Protein AF-A0A2P4SMY4-F1 (afdb_monomer_lite)

Sequence (238 aa):
MDGRELPIRRHRRALVRAVSERPFLIVTGETGSGKSTQLPKYLYEAGLAQHGAIGVTQPRRVATISVAQRVAEEMGCALGSVVGYQVRFDDCSSEDILFGLLKKLFLQNKPPGRKTEMKVVVMSATLEVDKLSEFFGHCSVLHIPGRSYPVKEIFCNLLSPRDTGSSAYVTEAVKVTLDIHLNEPEGDILVFLTGQIEIEKACDLLFKKAESIDYRYEVHDRSIEGLLILPLYGSMST

Organism: Bambusicola thoracicus (NCBI:txid9083)

Radius of gyration: 22.74 Å; chains: 1; bounding box: 53×40×69 Å

Structure (mmCIF, N/CA/C/O backbone):
data_AF-A0A2P4SMY4-F1
#
_entry.id   AF-A0A2P4SMY4-F1
#
loop_
_atom_site.group_PDB
_atom_site.id
_atom_site.type_symbol
_atom_site.label_atom_id
_atom_site.label_alt_id
_atom_site.label_comp_id
_atom_site.label_asym_id
_atom_site.label_entity_id
_atom_site.label_seq_id
_atom_site.pdbx_PDB_ins_code
_atom_site.Cartn_x
_atom_site.Cartn_y
_atom_site.Cartn_z
_atom_site.occupancy
_atom_site.B_iso_or_equiv
_atom_site.auth_seq_id
_atom_site.auth_comp_id
_atom_site.auth_asym_id
_atom_site.auth_atom_id
_atom_site.pdbx_PDB_model_num
ATOM 1 N N . MET A 1 1 ? -12.940 -7.381 -12.097 1.00 37.19 1 MET A N 1
ATOM 2 C CA . MET A 1 1 ? -11.642 -7.510 -11.402 1.00 37.19 1 MET A CA 1
ATOM 3 C C . MET A 1 1 ? -11.795 -8.583 -10.342 1.00 37.19 1 MET A C 1
ATOM 5 O O . MET A 1 1 ? -12.762 -8.526 -9.591 1.00 37.19 1 MET A O 1
ATOM 9 N N . ASP A 1 2 ? -10.944 -9.605 -10.393 1.00 37.47 2 ASP A N 1
ATOM 10 C CA . ASP A 1 2 ? -11.113 -10.900 -9.726 1.00 37.47 2 ASP A CA 1
ATOM 11 C C . ASP A 1 2 ? -11.473 -10.749 -8.233 1.00 37.47 2 ASP A C 1
ATOM 13 O O . ASP A 1 2 ? -10.708 -10.207 -7.434 1.00 37.47 2 ASP A O 1
ATOM 17 N N . GLY A 1 3 ? -12.683 -11.190 -7.872 1.00 43.44 3 GLY A N 1
ATOM 18 C CA . GLY A 1 3 ? -13.320 -11.053 -6.558 1.00 43.44 3 GLY A CA 1
ATOM 19 C C . GLY A 1 3 ? -12.710 -11.958 -5.488 1.00 43.44 3 GLY A C 1
ATOM 20 O O . GLY A 1 3 ? -13.427 -12.587 -4.708 1.00 43.44 3 GLY A O 1
ATOM 21 N N . ARG A 1 4 ? -11.380 -12.062 -5.447 1.00 60.22 4 ARG A N 1
ATOM 22 C CA . ARG A 1 4 ? -10.673 -12.850 -4.446 1.00 60.22 4 ARG A CA 1
ATOM 23 C C . ARG A 1 4 ? -10.770 -12.156 -3.095 1.00 60.22 4 ARG A C 1
ATOM 25 O O . ARG A 1 4 ? -10.041 -11.219 -2.794 1.00 60.22 4 ARG A O 1
ATOM 32 N N . GLU A 1 5 ? -11.662 -12.679 -2.264 1.00 81.19 5 GLU A N 1
ATOM 33 C CA . GLU A 1 5 ? -11.854 -12.296 -0.867 1.00 81.19 5 GLU A CA 1
ATOM 34 C C . GLU A 1 5 ? -10.505 -12.114 -0.142 1.00 81.19 5 GLU A C 1
ATOM 36 O O . GLU A 1 5 ? -9.686 -13.038 -0.113 1.00 81.19 5 GLU A O 1
ATOM 41 N N . LEU A 1 6 ? -10.261 -10.924 0.422 1.00 87.88 6 LEU A N 1
ATOM 42 C CA . LEU A 1 6 ? -9.030 -10.619 1.160 1.00 87.88 6 LEU A CA 1
ATOM 43 C C . LEU A 1 6 ? -8.882 -11.550 2.378 1.00 87.88 6 LEU A C 1
ATOM 45 O O . LEU A 1 6 ? -9.879 -11.787 3.071 1.00 87.88 6 LEU A O 1
ATOM 49 N N . PRO A 1 7 ? -7.665 -12.034 2.706 1.00 90.75 7 PRO A N 1
ATOM 50 C CA . PRO A 1 7 ? -7.458 -12.981 3.806 1.00 90.75 7 PRO A CA 1
ATOM 51 C C . PRO A 1 7 ? -8.058 -12.535 5.146 1.00 90.75 7 PRO A C 1
ATOM 53 O O . PRO A 1 7 ? -8.673 -13.335 5.851 1.00 90.75 7 PRO A O 1
ATOM 56 N N . ILE A 1 8 ? -7.970 -11.239 5.465 1.00 92.88 8 ILE A N 1
ATOM 57 C CA . ILE A 1 8 ? -8.517 -10.663 6.700 1.00 92.88 8 ILE A CA 1
ATOM 58 C C . ILE A 1 8 ? -10.027 -10.869 6.873 1.00 92.88 8 ILE A C 1
ATOM 60 O O . ILE A 1 8 ? -10.510 -10.897 8.008 1.00 92.88 8 ILE A O 1
ATOM 64 N N . ARG A 1 9 ? -10.793 -11.050 5.786 1.00 91.50 9 ARG A N 1
ATOM 65 C CA . ARG A 1 9 ? -12.259 -11.118 5.859 1.00 91.50 9 ARG A CA 1
ATOM 66 C C . ARG A 1 9 ? -12.742 -12.293 6.705 1.00 91.50 9 ARG A C 1
ATOM 68 O O . ARG A 1 9 ? -13.665 -12.133 7.505 1.00 91.50 9 ARG A O 1
ATOM 75 N N . ARG A 1 10 ? -12.049 -13.433 6.626 1.00 92.50 10 ARG A N 1
ATOM 76 C CA . ARG A 1 10 ? -12.335 -14.636 7.431 1.00 92.50 10 ARG A CA 1
ATOM 77 C C . ARG A 1 10 ? -12.165 -14.400 8.935 1.00 92.50 10 ARG A C 1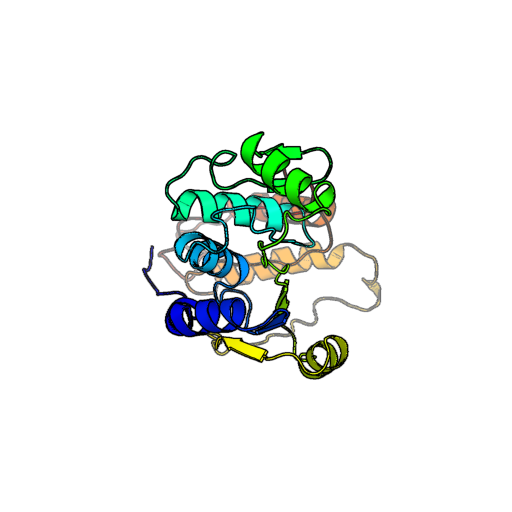
ATOM 79 O O . ARG A 1 10 ? -12.795 -15.074 9.742 1.00 92.50 10 ARG A O 1
ATOM 86 N N . HIS A 1 11 ? -11.370 -13.401 9.313 1.00 94.19 11 HIS A N 1
ATOM 87 C CA . HIS A 1 11 ? -11.055 -13.070 10.701 1.00 94.19 11 HIS A CA 1
ATOM 88 C C . HIS A 1 11 ? -11.886 -11.905 11.250 1.00 94.19 11 HIS A C 1
ATOM 90 O O . HIS A 1 11 ? -11.699 -11.524 12.405 1.00 94.19 11 HIS A O 1
ATOM 96 N N . ARG A 1 12 ? -12.840 -11.359 10.479 1.00 95.19 12 ARG A N 1
ATOM 97 C CA . ARG A 1 12 ? -13.642 -10.183 10.859 1.00 95.19 12 ARG A CA 1
ATOM 98 C C . ARG A 1 12 ? -14.237 -10.281 12.268 1.00 95.19 12 ARG A C 1
ATOM 100 O O . ARG A 1 12 ? -14.052 -9.374 13.073 1.00 95.19 12 ARG A O 1
ATOM 107 N N . ARG A 1 13 ? -14.935 -11.380 12.580 1.00 95.88 13 ARG A N 1
ATOM 108 C CA . ARG A 1 13 ? -15.581 -11.570 13.895 1.00 95.88 13 ARG A CA 1
ATOM 109 C C . ARG A 1 13 ? -14.559 -11.620 15.033 1.00 95.88 13 ARG A C 1
ATOM 111 O O . ARG A 1 13 ? -14.767 -10.987 16.064 1.00 95.88 13 ARG A O 1
ATOM 118 N N . ALA A 1 14 ? -13.455 -12.338 14.830 1.00 95.69 14 ALA A N 1
ATOM 119 C CA . ALA A 1 14 ? -12.389 -12.462 15.819 1.00 95.69 14 ALA A CA 1
ATOM 120 C C . ALA A 1 14 ? -11.695 -11.116 16.078 1.00 95.69 14 ALA A C 1
ATOM 122 O O . ALA A 1 14 ? -11.477 -10.761 17.232 1.00 95.69 14 ALA A O 1
ATOM 123 N N . LEU A 1 15 ? -11.428 -10.337 15.025 1.00 95.88 15 LEU A N 1
ATOM 124 C CA . LEU A 1 15 ? -10.833 -9.001 15.115 1.00 95.88 15 LEU A CA 1
ATOM 125 C C . LEU A 1 15 ? -11.725 -8.032 15.894 1.00 95.88 15 LEU A C 1
ATOM 127 O O . LEU A 1 15 ? -11.271 -7.431 16.864 1.00 95.88 15 LEU A O 1
ATOM 131 N N . VAL A 1 16 ? -13.003 -7.920 15.518 1.00 95.62 16 VAL A N 1
ATOM 132 C CA . VAL A 1 16 ? -13.957 -7.034 16.205 1.00 95.62 16 VAL A CA 1
ATOM 133 C C . VAL A 1 16 ? -14.078 -7.408 17.681 1.00 95.62 16 VAL A C 1
ATOM 135 O O . VAL A 1 16 ? -14.036 -6.528 18.542 1.00 95.62 16 VAL A O 1
ATOM 138 N N . ARG A 1 17 ? -14.171 -8.706 17.993 1.00 95.38 17 ARG A N 1
ATOM 139 C CA . ARG A 1 17 ? -14.225 -9.196 19.375 1.00 95.38 17 ARG A CA 1
ATOM 140 C C . ARG A 1 17 ? -12.951 -8.860 20.149 1.00 95.38 17 ARG A C 1
ATOM 142 O O . ARG A 1 17 ? -13.037 -8.301 21.237 1.00 95.38 17 ARG A O 1
ATOM 149 N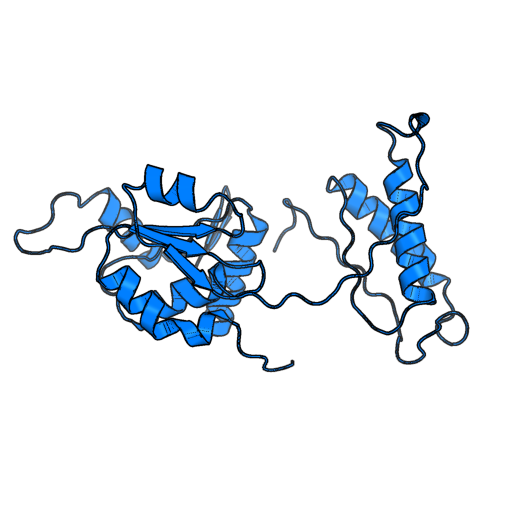 N . ALA A 1 18 ? -11.781 -9.147 19.581 1.00 94.69 18 ALA A N 1
ATOM 150 C CA . ALA A 1 18 ? -10.499 -8.910 20.234 1.00 94.69 18 ALA A CA 1
ATOM 151 C C . ALA A 1 18 ? -10.292 -7.425 20.563 1.00 94.69 18 ALA A C 1
ATOM 153 O O . ALA A 1 18 ? -9.936 -7.104 21.695 1.00 94.69 18 ALA A O 1
ATOM 154 N N . VAL A 1 19 ? -10.604 -6.527 19.620 1.00 93.50 19 VAL A N 1
ATOM 155 C CA . VAL A 1 19 ? -10.567 -5.075 19.853 1.00 93.50 19 VAL A CA 1
ATOM 156 C C . VAL A 1 19 ? -11.618 -4.658 20.881 1.00 93.50 19 VAL A C 1
ATOM 158 O O . VAL A 1 19 ? -11.365 -3.773 21.690 1.00 93.50 19 VAL A O 1
ATOM 161 N N . SER A 1 20 ? -12.795 -5.288 20.901 1.00 90.38 20 SER A N 1
ATOM 162 C CA . SER A 1 20 ? -13.869 -4.975 21.856 1.00 90.38 20 SER A CA 1
ATOM 163 C C . SER A 1 20 ? -13.534 -5.362 23.301 1.00 90.38 20 SER A C 1
ATOM 165 O O . SER A 1 20 ? -13.908 -4.638 24.221 1.00 90.38 20 SER A O 1
ATOM 167 N N . GLU A 1 21 ? -12.779 -6.436 23.508 1.00 90.88 21 GLU A N 1
ATOM 168 C CA . GLU A 1 21 ? -12.449 -6.961 24.839 1.00 90.88 21 GLU A CA 1
ATOM 169 C C . GLU A 1 21 ? -11.137 -6.415 25.418 1.00 90.88 21 GLU A C 1
ATOM 171 O O . GLU A 1 21 ? -10.953 -6.453 26.631 1.00 90.88 21 GLU A O 1
ATOM 176 N N . ARG A 1 22 ? -10.210 -5.933 24.578 1.00 87.62 22 ARG A N 1
ATOM 177 C CA . ARG A 1 22 ? -8.838 -5.598 24.997 1.00 87.62 22 ARG A CA 1
ATOM 178 C C . ARG A 1 22 ? -8.474 -4.145 24.669 1.00 87.62 22 ARG A C 1
ATOM 180 O O . ARG A 1 22 ? -8.877 -3.649 23.616 1.00 87.62 22 ARG A O 1
ATOM 187 N N . PRO A 1 23 ? -7.696 -3.463 25.529 1.00 86.81 23 PRO A N 1
ATOM 188 C CA . PRO A 1 23 ? -7.211 -2.109 25.253 1.00 86.81 23 PRO A CA 1
ATOM 189 C C . PRO A 1 23 ? -6.112 -2.085 24.179 1.00 86.81 23 PRO A C 1
ATOM 191 O O . PRO A 1 23 ? -6.060 -1.145 23.389 1.00 86.81 23 PRO A O 1
ATOM 194 N N . PHE A 1 24 ? -5.285 -3.133 24.111 1.00 91.06 24 PHE A N 1
ATOM 195 C CA . PHE A 1 24 ? -4.203 -3.290 23.137 1.00 91.06 24 PHE A CA 1
ATOM 196 C C . PHE A 1 24 ? -4.347 -4.613 22.381 1.00 91.06 24 PHE A C 1
ATOM 198 O O . PHE A 1 24 ? -4.611 -5.659 22.981 1.00 91.06 24 PHE A O 1
ATOM 205 N N . LEU A 1 25 ? -4.166 -4.563 21.062 1.00 94.06 25 LEU A N 1
ATOM 206 C CA . LEU A 1 25 ? -4.150 -5.727 20.179 1.00 94.06 25 LEU A CA 1
ATOM 207 C C . LEU A 1 25 ? -3.057 -5.550 19.127 1.00 94.06 25 LEU A C 1
ATOM 209 O O . LEU A 1 25 ? -2.987 -4.508 18.477 1.00 94.06 25 LEU A O 1
ATOM 213 N N . ILE A 1 26 ? -2.259 -6.586 18.894 1.00 94.19 26 ILE A N 1
ATOM 214 C CA . ILE A 1 26 ? -1.376 -6.652 17.731 1.00 94.19 26 ILE A CA 1
ATOM 215 C C . ILE A 1 26 ? -2.047 -7.519 16.669 1.00 94.19 26 ILE A C 1
ATOM 217 O O . ILE A 1 26 ? -2.485 -8.634 16.941 1.00 94.19 26 ILE A O 1
ATOM 221 N N . VAL A 1 27 ? -2.126 -7.012 15.443 1.00 94.12 27 VAL A N 1
ATOM 222 C CA . VAL A 1 27 ? -2.625 -7.739 14.276 1.00 94.12 27 VAL A CA 1
ATOM 223 C C . VAL A 1 27 ? -1.478 -7.918 13.296 1.00 94.12 27 VAL A C 1
ATOM 225 O O . VAL A 1 27 ? -0.929 -6.942 12.782 1.00 94.12 27 VAL A O 1
ATOM 228 N N . THR A 1 28 ? -1.123 -9.166 13.017 1.00 92.75 28 THR A N 1
ATOM 229 C CA . THR A 1 28 ? 0.005 -9.506 12.147 1.00 92.75 28 THR A CA 1
ATOM 230 C C . THR A 1 28 ? -0.481 -10.091 10.831 1.00 92.75 28 THR A C 1
ATOM 232 O O . THR A 1 28 ? -1.590 -10.612 10.737 1.00 92.75 28 THR A O 1
ATOM 235 N N . GLY A 1 29 ? 0.330 -9.976 9.787 1.00 88.56 29 GLY A N 1
ATOM 236 C CA . GLY A 1 29 ? 0.088 -10.626 8.501 1.00 88.56 29 GLY A CA 1
ATOM 237 C C . GLY A 1 29 ? 0.818 -9.920 7.368 1.00 88.56 29 GLY A C 1
ATOM 238 O O . GLY A 1 29 ? 1.198 -8.758 7.502 1.00 88.56 29 GLY A O 1
ATOM 239 N N . GLU A 1 30 ? 0.954 -10.581 6.228 1.00 86.88 30 GLU A N 1
ATOM 240 C CA . GLU A 1 30 ? 1.682 -10.052 5.066 1.00 86.88 30 GLU A CA 1
ATOM 241 C C . GLU A 1 30 ? 1.030 -8.796 4.458 1.00 86.88 30 GLU A C 1
ATOM 243 O O . GLU A 1 30 ? -0.151 -8.493 4.683 1.00 86.88 30 GLU A O 1
ATOM 248 N N . THR A 1 31 ? 1.801 -8.029 3.683 1.00 86.88 31 THR A N 1
ATOM 249 C CA . THR A 1 31 ? 1.261 -6.954 2.834 1.00 86.88 31 THR A CA 1
ATOM 250 C C . THR A 1 31 ? 0.212 -7.531 1.878 1.00 86.88 31 THR A C 1
ATOM 252 O O . THR A 1 31 ? 0.306 -8.675 1.454 1.00 86.88 31 THR A O 1
ATOM 255 N N . GLY A 1 32 ? -0.849 -6.773 1.593 1.00 85.50 32 GLY A N 1
ATOM 256 C CA . GLY A 1 32 ? -1.958 -7.263 0.764 1.00 85.50 32 GLY A CA 1
ATOM 257 C C . GLY A 1 32 ? -2.997 -8.117 1.504 1.00 85.50 32 GLY A C 1
ATOM 258 O O . GLY A 1 32 ? -4.056 -8.392 0.950 1.00 85.50 32 GLY A O 1
ATOM 259 N N . SER A 1 33 ? -2.797 -8.458 2.786 1.00 89.31 33 SER A N 1
ATOM 260 C CA . SER A 1 33 ? -3.810 -9.205 3.555 1.00 89.31 33 SER A CA 1
ATOM 261 C C . SER A 1 33 ? -5.087 -8.408 3.873 1.00 89.31 33 SER A C 1
ATOM 263 O O . SER A 1 33 ? -6.089 -8.995 4.282 1.00 89.31 33 SER A O 1
ATOM 265 N N . GLY A 1 34 ? -5.063 -7.084 3.674 1.00 90.69 34 GLY A N 1
ATOM 266 C CA . GLY A 1 34 ? -6.204 -6.183 3.867 1.00 90.69 34 GLY A CA 1
ATOM 267 C C . GLY A 1 34 ? -6.260 -5.472 5.224 1.00 90.69 34 GLY A C 1
ATOM 268 O O . GLY A 1 34 ? -7.280 -4.870 5.537 1.00 90.69 34 GLY A O 1
ATOM 269 N N . LYS A 1 35 ? -5.194 -5.514 6.039 1.00 92.56 35 LYS A N 1
ATOM 270 C CA . LYS A 1 35 ? -5.148 -4.891 7.383 1.00 92.56 35 LYS A CA 1
ATOM 271 C C . LYS A 1 35 ? -5.579 -3.420 7.383 1.00 92.56 35 LYS A C 1
ATOM 273 O O . LYS A 1 35 ? -6.560 -3.081 8.033 1.00 92.56 35 LYS A O 1
ATOM 278 N N . SER A 1 36 ? -4.894 -2.568 6.623 1.00 92.62 36 SER A N 1
ATOM 279 C CA . SER A 1 36 ? -5.123 -1.116 6.652 1.00 92.62 36 SER A CA 1
ATOM 280 C C . SER A 1 36 ? -6.416 -0.661 5.969 1.00 92.62 36 SER A C 1
ATOM 282 O O . SER A 1 36 ? -6.887 0.426 6.278 1.00 92.62 36 SER A O 1
ATOM 284 N N . THR A 1 37 ? -6.999 -1.469 5.076 1.00 93.12 37 THR A N 1
ATOM 285 C CA . THR A 1 37 ? -8.237 -1.120 4.354 1.00 93.12 37 THR A CA 1
ATOM 286 C C . THR A 1 37 ? -9.483 -1.736 4.993 1.00 93.12 37 THR A C 1
ATOM 288 O O . THR A 1 37 ? -10.508 -1.078 5.121 1.00 93.12 37 THR A O 1
ATOM 291 N N . GLN A 1 38 ? -9.415 -2.989 5.453 1.00 95.25 38 GLN A N 1
ATOM 292 C CA . GLN A 1 38 ? -10.591 -3.701 5.959 1.00 95.25 38 GLN A CA 1
ATOM 293 C C . GLN A 1 38 ? -10.804 -3.551 7.462 1.00 95.25 38 GLN A C 1
ATOM 295 O O . GLN A 1 38 ? -11.947 -3.448 7.901 1.00 95.25 38 GLN A O 1
ATOM 300 N N . LEU A 1 39 ? -9.736 -3.562 8.270 1.00 95.19 39 LEU A N 1
ATOM 301 C CA . LEU A 1 39 ? -9.889 -3.527 9.725 1.00 95.19 39 LEU A CA 1
ATOM 302 C C . LEU A 1 39 ? -10.617 -2.259 10.206 1.00 95.19 39 LEU A C 1
ATOM 304 O O . LEU A 1 39 ? -11.578 -2.413 10.958 1.00 95.19 39 LEU A O 1
ATOM 308 N N . PRO A 1 40 ? -10.260 -1.035 9.762 1.00 94.62 40 PRO A N 1
ATOM 309 C CA . PRO A 1 40 ? -10.971 0.176 10.177 1.00 94.62 40 PRO A CA 1
ATOM 310 C C . PRO A 1 40 ? -12.462 0.117 9.832 1.00 94.62 40 PRO A C 1
ATOM 312 O O . PRO A 1 40 ? -13.299 0.419 10.681 1.00 94.62 40 PRO A O 1
ATOM 315 N N . LYS A 1 41 ? -12.794 -0.3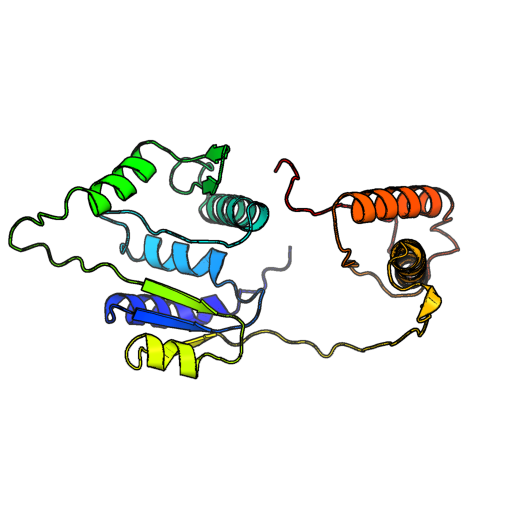80 8.633 1.00 94.31 41 LYS A N 1
ATOM 316 C CA . LYS A 1 41 ? -14.173 -0.592 8.181 1.00 94.31 41 LYS A CA 1
ATOM 317 C C . LYS A 1 41 ? -14.928 -1.562 9.092 1.00 94.31 41 LYS A C 1
ATOM 319 O O . LYS A 1 41 ? -16.028 -1.257 9.537 1.00 94.31 41 LYS A O 1
ATOM 324 N N . TYR A 1 42 ? -14.326 -2.697 9.452 1.00 95.62 42 TYR A N 1
ATOM 325 C CA . TYR A 1 42 ? -14.963 -3.664 10.355 1.00 95.62 42 TYR A CA 1
ATOM 326 C C . TYR A 1 42 ? -15.239 -3.085 11.741 1.00 95.62 42 TYR A C 1
ATOM 328 O O . TYR A 1 42 ? -16.276 -3.393 12.326 1.00 95.62 42 TYR A O 1
ATOM 336 N N . LEU A 1 43 ? -14.329 -2.260 12.267 1.00 94.56 43 LEU A N 1
ATOM 337 C CA . LEU A 1 43 ? -14.512 -1.593 13.555 1.00 94.56 43 LEU A CA 1
ATOM 338 C C . LEU A 1 43 ? -15.586 -0.498 13.476 1.00 94.56 43 LEU A C 1
ATOM 340 O O . LEU A 1 43 ? -16.391 -0.373 14.400 1.00 94.56 43 LEU A O 1
ATOM 344 N N . TYR A 1 44 ? -15.631 0.255 12.373 1.00 92.62 44 TYR A N 1
ATOM 345 C CA . TYR A 1 44 ? -16.657 1.263 12.115 1.00 92.62 44 TYR A CA 1
ATOM 346 C C . TYR A 1 44 ? -18.052 0.630 12.034 1.00 92.62 44 TYR A C 1
ATOM 348 O O . TYR A 1 44 ? -18.941 1.002 12.797 1.00 92.62 44 TYR A O 1
ATOM 356 N N . GLU A 1 45 ? -18.217 -0.398 11.196 1.00 93.19 45 GLU A N 1
ATOM 357 C CA . GLU A 1 45 ? -19.477 -1.134 11.017 1.00 93.19 45 GLU A CA 1
ATOM 358 C C . GLU A 1 45 ? -19.944 -1.836 12.302 1.00 93.19 45 GLU A C 1
ATOM 360 O O . GLU A 1 45 ? -21.139 -2.013 12.518 1.00 93.19 45 GLU A O 1
ATOM 365 N N . ALA A 1 46 ? -19.015 -2.226 13.179 1.00 93.25 46 ALA A N 1
ATOM 366 C CA . ALA A 1 46 ? -19.330 -2.794 14.490 1.00 93.25 46 ALA A CA 1
ATOM 367 C C . ALA A 1 46 ? -19.718 -1.738 15.546 1.00 93.25 46 ALA A C 1
ATOM 369 O O . ALA A 1 46 ? -19.963 -2.084 16.700 1.00 93.25 46 ALA A O 1
ATOM 370 N N . GLY A 1 47 ? -19.757 -0.452 15.182 1.00 90.69 47 GLY A N 1
ATOM 371 C CA . GLY A 1 47 ? -20.174 0.636 16.062 1.00 90.69 47 GLY A CA 1
ATOM 372 C C . GLY A 1 47 ? -19.097 1.127 17.032 1.00 90.69 47 GLY A C 1
ATOM 373 O O . GLY A 1 47 ? -19.393 1.947 17.901 1.00 90.69 47 GLY A O 1
ATOM 374 N N . LEU A 1 48 ? -17.831 0.710 16.882 1.00 87.06 48 LEU A N 1
ATOM 375 C CA . LEU A 1 48 ? -16.748 1.177 17.762 1.00 87.06 48 LEU A CA 1
ATOM 376 C C . LEU A 1 48 ? -16.417 2.670 17.558 1.00 87.06 48 LEU A C 1
ATOM 378 O O . LEU A 1 48 ? -15.731 3.265 18.391 1.00 87.06 48 LEU A O 1
ATOM 382 N N . ALA A 1 49 ? -16.939 3.278 16.490 1.00 84.81 49 ALA A N 1
ATOM 383 C CA . ALA A 1 49 ? -16.831 4.701 16.172 1.00 84.81 49 ALA A CA 1
ATOM 384 C C . ALA A 1 49 ? -18.121 5.508 16.444 1.00 84.81 49 ALA A C 1
ATOM 386 O O . ALA A 1 49 ? -18.192 6.675 16.083 1.00 84.81 49 ALA A O 1
ATOM 387 N N . GLN A 1 50 ? -19.147 4.948 17.103 1.00 78.81 50 GLN A N 1
ATOM 388 C CA . GLN A 1 50 ? -20.416 5.673 17.341 1.00 78.81 50 GLN A CA 1
ATOM 389 C C . GLN A 1 50 ? -20.246 7.004 18.088 1.00 78.81 50 GLN A C 1
ATOM 391 O O . GLN A 1 50 ? -21.079 7.897 17.987 1.00 78.81 50 GLN A O 1
ATOM 396 N N . HIS A 1 51 ? -19.178 7.129 18.876 1.00 73.75 51 HIS A N 1
ATOM 397 C CA . HIS A 1 51 ? -18.949 8.279 19.744 1.00 73.75 51 HIS A CA 1
ATOM 398 C C . HIS A 1 51 ? -17.534 8.856 19.627 1.00 73.75 51 HIS A C 1
ATOM 400 O O . HIS A 1 51 ? -16.994 9.397 20.596 1.00 73.75 51 HIS A O 1
ATOM 406 N N . GLY A 1 52 ? -16.912 8.709 18.461 1.00 79.38 52 GLY A N 1
ATOM 407 C CA . GLY A 1 52 ? -15.602 9.272 18.159 1.00 79.38 52 GLY A CA 1
ATOM 408 C C . GLY A 1 52 ? -15.031 8.693 16.871 1.00 79.38 52 GLY A C 1
ATOM 409 O O . GLY A 1 52 ? -15.672 7.896 16.206 1.00 79.38 52 GLY A O 1
ATOM 410 N N . ALA A 1 53 ? -13.796 9.051 16.543 1.00 84.94 53 ALA A N 1
ATOM 411 C CA . ALA A 1 53 ? -13.155 8.572 15.322 1.00 84.94 53 ALA A CA 1
ATOM 412 C C . ALA A 1 53 ? -12.311 7.302 15.540 1.00 84.94 53 ALA A C 1
ATOM 414 O O . ALA A 1 53 ? -11.808 7.046 16.649 1.00 84.94 53 ALA A O 1
ATOM 415 N N . ILE A 1 54 ? -12.124 6.551 14.449 1.00 90.81 54 ILE A N 1
ATOM 416 C CA . ILE A 1 54 ? -11.060 5.555 14.275 1.00 90.81 54 ILE A CA 1
ATOM 417 C C . ILE A 1 54 ? -9.922 6.250 13.528 1.00 90.81 54 ILE A C 1
ATOM 419 O O . ILE A 1 54 ? -10.099 6.673 12.391 1.00 90.81 54 ILE A O 1
ATOM 423 N N . GLY A 1 55 ? -8.765 6.372 14.174 1.00 91.75 55 GLY A N 1
ATOM 424 C CA . GLY A 1 55 ? -7.557 6.892 13.538 1.00 91.75 55 GLY A CA 1
ATOM 425 C C . GLY A 1 55 ? -6.727 5.754 12.958 1.00 91.75 55 GLY A C 1
ATOM 426 O O . GLY A 1 55 ? -6.456 4.776 13.656 1.00 91.75 55 GLY A O 1
ATOM 427 N N . VAL A 1 56 ? -6.306 5.890 11.702 1.00 94.25 56 VAL A N 1
ATOM 428 C CA . VAL A 1 56 ? -5.358 4.979 11.052 1.00 94.25 56 VAL A CA 1
ATOM 429 C C . VAL A 1 56 ? -4.114 5.780 10.714 1.00 94.25 56 VAL A C 1
ATOM 431 O O . VAL A 1 56 ? -4.174 6.714 9.921 1.00 94.25 56 VAL A O 1
ATOM 434 N N . THR A 1 57 ? -2.986 5.431 11.323 1.00 92.56 57 THR A N 1
ATOM 435 C CA . THR A 1 57 ? -1.710 6.084 11.035 1.00 92.56 57 THR A CA 1
ATOM 436 C C . THR A 1 57 ? -0.967 5.317 9.948 1.00 92.56 57 THR A C 1
ATOM 438 O O . THR A 1 57 ? -0.952 4.086 9.925 1.00 92.56 57 THR A O 1
ATOM 441 N N . GLN A 1 58 ? -0.356 6.057 9.027 1.00 92.50 58 GLN A N 1
ATOM 442 C CA . GLN A 1 58 ? 0.495 5.519 7.971 1.00 92.50 58 GLN A CA 1
ATOM 443 C C . GLN A 1 58 ? 1.802 6.317 7.946 1.00 92.50 58 GLN A C 1
ATOM 445 O O . GLN A 1 58 ? 1.766 7.543 8.065 1.00 92.50 58 GLN A O 1
ATOM 450 N N . PRO A 1 59 ? 2.965 5.662 7.782 1.00 90.25 59 PRO A N 1
ATOM 451 C CA . PRO A 1 59 ? 4.254 6.352 7.785 1.00 90.25 59 PRO A CA 1
ATOM 452 C C . PRO A 1 59 ? 4.538 7.116 6.482 1.00 90.25 59 PRO A C 1
ATOM 454 O O . PRO A 1 59 ? 5.484 7.896 6.425 1.00 90.25 59 PRO A O 1
ATOM 457 N N . ARG A 1 60 ? 3.762 6.881 5.414 1.00 90.06 60 ARG A N 1
ATOM 458 C CA . ARG A 1 60 ? 3.978 7.468 4.083 1.00 90.06 60 ARG A CA 1
ATOM 459 C C . ARG A 1 60 ? 2.746 8.245 3.640 1.00 90.06 60 ARG A C 1
ATOM 461 O O . ARG A 1 60 ? 1.658 7.679 3.633 1.00 90.06 60 ARG A O 1
ATOM 468 N N . ARG A 1 61 ? 2.940 9.484 3.170 1.00 90.44 61 ARG A N 1
ATOM 469 C CA . ARG A 1 61 ? 1.871 10.361 2.653 1.00 90.44 61 ARG A CA 1
ATOM 470 C C . ARG A 1 61 ? 0.991 9.660 1.614 1.00 90.44 61 ARG A C 1
ATOM 472 O O . ARG A 1 61 ? -0.218 9.586 1.789 1.00 90.44 61 ARG A O 1
ATOM 479 N N . VAL A 1 62 ? 1.616 9.075 0.593 1.00 90.88 62 VAL A N 1
ATOM 480 C CA . VAL A 1 62 ? 0.922 8.358 -0.491 1.00 90.88 62 VAL A CA 1
ATOM 481 C C . VAL A 1 62 ? 0.109 7.172 0.037 1.00 90.88 62 VAL A C 1
ATOM 483 O O . VAL A 1 62 ? -0.996 6.924 -0.437 1.00 90.88 62 VAL A O 1
ATOM 486 N N . ALA A 1 63 ? 0.602 6.466 1.062 1.00 91.06 63 ALA A N 1
ATOM 487 C CA . ALA A 1 63 ? -0.147 5.376 1.686 1.00 91.06 63 ALA A CA 1
ATOM 488 C C . ALA A 1 63 ? -1.357 5.898 2.475 1.00 91.06 63 ALA A C 1
ATOM 490 O O . ALA A 1 63 ? -2.416 5.285 2.415 1.00 91.06 63 ALA A O 1
ATOM 491 N N . THR A 1 64 ? -1.235 7.027 3.182 1.00 92.88 64 THR A N 1
ATOM 492 C CA . THR A 1 64 ? -2.371 7.653 3.878 1.00 92.88 64 THR A CA 1
ATOM 493 C C . THR A 1 64 ? -3.494 7.998 2.901 1.00 92.88 64 THR A C 1
ATOM 495 O O . THR A 1 64 ? -4.639 7.617 3.135 1.00 92.88 64 THR A O 1
ATOM 498 N N . ILE A 1 65 ? -3.159 8.680 1.801 1.00 93.12 65 ILE A N 1
ATOM 499 C CA . ILE A 1 65 ? -4.148 9.174 0.836 1.00 93.12 65 ILE A CA 1
ATOM 500 C C . ILE A 1 65 ? -4.796 8.011 0.076 1.00 93.12 65 ILE A C 1
ATOM 502 O O . ILE A 1 65 ? -6.018 7.882 0.089 1.00 93.12 65 ILE A O 1
ATOM 506 N N . SER A 1 66 ? -3.990 7.104 -0.489 1.00 93.25 66 SER A N 1
ATOM 507 C CA . SER A 1 66 ? -4.502 5.950 -1.246 1.00 93.25 66 SER A CA 1
ATOM 508 C C . SER A 1 66 ? -5.337 4.992 -0.392 1.00 93.25 66 SER A C 1
ATOM 510 O O . SER A 1 66 ? -6.359 4.487 -0.853 1.00 93.25 66 SER A O 1
ATOM 512 N N . VAL A 1 67 ? -4.961 4.756 0.873 1.00 94.81 67 VAL A N 1
ATOM 513 C CA . VAL A 1 67 ? -5.777 3.944 1.789 1.00 94.81 67 VAL A CA 1
ATOM 514 C C . VAL A 1 67 ? -7.106 4.635 2.078 1.00 94.81 67 VAL A C 1
ATOM 516 O O . VAL A 1 67 ? -8.135 3.966 2.045 1.00 94.81 67 VAL A O 1
ATOM 519 N N . ALA A 1 68 ? -7.117 5.945 2.337 1.00 95.38 68 ALA A N 1
ATOM 520 C CA . ALA A 1 68 ? -8.357 6.675 2.594 1.00 95.38 68 ALA A CA 1
ATOM 521 C C . ALA A 1 68 ? -9.283 6.687 1.367 1.00 95.38 68 ALA A C 1
ATOM 523 O O . ALA A 1 68 ? -10.459 6.357 1.507 1.00 95.38 68 ALA A O 1
ATOM 524 N N . GLN A 1 69 ? -8.749 6.972 0.173 1.00 94.44 69 GLN A N 1
ATOM 525 C CA . GLN A 1 69 ? -9.473 6.881 -1.103 1.00 94.44 69 GLN A CA 1
ATOM 526 C C . GLN A 1 69 ? -10.086 5.490 -1.285 1.00 94.44 69 GLN A C 1
ATOM 528 O O . GLN A 1 69 ? -11.298 5.359 -1.450 1.00 94.44 69 GLN A O 1
ATOM 533 N N . ARG A 1 70 ? -9.275 4.436 -1.135 1.00 94.00 70 ARG A N 1
ATOM 534 C CA . ARG A 1 70 ? -9.735 3.054 -1.286 1.00 94.00 70 ARG A CA 1
ATOM 535 C C . ARG A 1 70 ? -10.831 2.681 -0.291 1.00 94.00 70 ARG A C 1
ATOM 537 O O . ARG A 1 70 ? -11.779 1.983 -0.643 1.00 94.00 70 ARG A O 1
ATOM 544 N N . VAL A 1 71 ? -10.697 3.098 0.967 1.00 95.19 71 VAL A N 1
ATOM 545 C CA . VAL A 1 71 ? -11.711 2.829 1.995 1.00 95.19 71 VAL A CA 1
ATOM 546 C C . VAL A 1 71 ? -12.995 3.605 1.699 1.00 95.19 71 VAL A C 1
ATOM 548 O O . VAL A 1 71 ? -14.070 3.035 1.860 1.00 95.19 71 VAL A O 1
ATOM 551 N N . ALA A 1 72 ? -12.905 4.849 1.221 1.00 94.94 72 ALA A N 1
ATOM 552 C CA . ALA A 1 72 ? -14.068 5.646 0.837 1.00 94.94 72 ALA A CA 1
ATOM 553 C C . ALA A 1 72 ? -14.839 5.004 -0.330 1.00 94.94 72 ALA A C 1
ATOM 555 O O . ALA A 1 72 ? -16.055 4.831 -0.236 1.00 94.94 72 ALA A O 1
ATOM 556 N N . GLU A 1 73 ? -14.128 4.558 -1.372 1.00 94.50 73 GLU A N 1
ATOM 557 C CA . GLU A 1 73 ? -14.693 3.803 -2.499 1.00 94.50 73 GLU A CA 1
ATOM 558 C C . GLU A 1 73 ? -15.408 2.532 -2.030 1.00 94.50 73 GLU A C 1
ATOM 560 O O . GLU A 1 73 ? -16.562 2.291 -2.380 1.00 94.50 73 GLU A O 1
ATOM 565 N N . GLU A 1 74 ? -14.749 1.718 -1.199 1.00 91.94 74 GLU A N 1
ATOM 566 C CA . GLU A 1 74 ? -15.334 0.472 -0.698 1.00 91.94 74 GLU A CA 1
ATOM 567 C C . GLU A 1 74 ? -16.522 0.685 0.247 1.00 91.94 74 GLU A C 1
ATOM 569 O O . GLU A 1 74 ? -17.363 -0.206 0.374 1.00 91.94 74 GLU A O 1
ATOM 574 N N . MET A 1 75 ? -16.577 1.826 0.934 1.00 92.31 75 MET A N 1
ATOM 575 C CA . MET A 1 75 ? -17.704 2.222 1.780 1.00 92.31 75 MET A CA 1
ATOM 576 C C . MET A 1 75 ? -18.806 2.951 1.000 1.00 92.31 75 MET A C 1
ATOM 578 O O . MET A 1 75 ? -19.845 3.258 1.582 1.00 92.31 75 MET A O 1
ATOM 582 N N . GLY A 1 76 ? -18.608 3.215 -0.296 1.00 94.12 76 GLY A N 1
ATOM 583 C CA . GLY A 1 76 ? -19.570 3.932 -1.129 1.00 94.12 76 GLY A CA 1
ATOM 584 C C . GLY A 1 76 ? -19.819 5.369 -0.663 1.00 94.12 76 GLY A C 1
ATOM 585 O O . GLY A 1 76 ? -20.937 5.863 -0.790 1.00 94.12 76 GLY A O 1
ATOM 586 N N . CYS A 1 77 ? -18.810 6.031 -0.089 1.00 93.19 77 CYS A N 1
ATOM 587 C CA . CYS A 1 77 ? -18.911 7.407 0.397 1.00 93.19 77 CYS A CA 1
ATOM 588 C C . CYS A 1 77 ? -17.910 8.330 -0.305 1.00 93.19 77 CYS A C 1
ATOM 590 O O . CYS A 1 77 ? -16.842 7.899 -0.734 1.00 93.19 77 CYS A O 1
ATOM 592 N N . ALA A 1 78 ? -18.225 9.624 -0.370 1.00 93.81 78 ALA A N 1
ATOM 593 C CA . ALA A 1 78 ? -17.281 10.620 -0.866 1.00 93.81 78 ALA A CA 1
ATOM 594 C C . ALA A 1 78 ? -16.089 10.765 0.096 1.00 93.81 78 ALA A C 1
ATOM 596 O O . ALA A 1 78 ? -16.278 10.833 1.316 1.00 93.81 78 ALA A O 1
ATOM 597 N N . LEU A 1 79 ? -14.868 10.848 -0.434 1.00 93.62 79 LEU A N 1
ATOM 598 C CA . LEU A 1 79 ? -13.697 11.183 0.377 1.00 93.62 79 LEU A CA 1
ATOM 599 C C . LEU A 1 79 ? -13.885 12.567 1.020 1.00 93.62 79 LEU A C 1
ATOM 601 O O . LEU A 1 79 ? -14.419 13.481 0.397 1.00 93.62 79 LEU A O 1
ATOM 605 N N . GLY A 1 80 ? -13.503 12.691 2.287 1.00 90.44 80 GLY A N 1
ATOM 606 C CA . GLY A 1 80 ? -13.757 13.861 3.123 1.00 90.44 80 GLY A CA 1
ATOM 607 C C . GLY A 1 80 ? -15.088 13.818 3.878 1.00 90.44 80 GLY A C 1
ATOM 608 O O . GLY A 1 80 ? -15.275 14.629 4.777 1.00 90.44 80 GLY A O 1
ATOM 609 N N . SER A 1 81 ? -15.996 12.874 3.584 1.00 89.88 81 SER A N 1
ATOM 610 C CA . SER A 1 81 ? -17.264 12.727 4.320 1.00 89.88 81 SER A CA 1
ATOM 611 C C . SER A 1 81 ? -17.110 11.854 5.575 1.00 89.88 81 SER A C 1
ATOM 613 O O . SER A 1 81 ? -16.697 12.344 6.622 1.00 89.88 81 SER A O 1
ATOM 615 N N . VAL A 1 82 ? -17.422 10.558 5.472 1.00 89.50 82 VAL A N 1
ATOM 616 C CA . VAL A 1 82 ? -17.270 9.540 6.528 1.00 89.50 82 VAL A CA 1
ATOM 617 C C . VAL A 1 82 ? -15.814 9.089 6.659 1.00 89.50 82 VAL A C 1
ATOM 619 O O . VAL A 1 82 ? -15.357 8.743 7.747 1.00 89.50 82 VAL A O 1
ATOM 622 N N . VAL A 1 83 ? -15.084 9.095 5.543 1.00 94.19 83 VAL A N 1
ATOM 623 C CA . VAL A 1 83 ? -13.677 8.702 5.447 1.00 94.19 83 VAL A CA 1
ATOM 624 C C . VAL A 1 83 ? -12.892 9.902 4.950 1.00 94.19 83 VAL A C 1
ATOM 626 O O . VAL A 1 83 ? -13.282 10.520 3.965 1.00 94.19 83 VAL A O 1
ATOM 629 N N . GLY A 1 84 ? -11.780 10.215 5.606 1.00 94.06 84 GLY A N 1
ATOM 630 C CA . GLY A 1 84 ? -10.896 11.310 5.224 1.00 94.06 84 GLY A CA 1
ATOM 631 C C . GLY A 1 84 ? -9.446 11.006 5.570 1.00 94.06 84 GLY A C 1
ATOM 632 O O . GLY A 1 84 ? -9.148 10.002 6.226 1.00 94.06 84 GLY A O 1
ATOM 633 N N . TYR A 1 85 ? -8.544 11.877 5.136 1.00 93.94 85 TYR A N 1
ATOM 634 C CA . TYR A 1 85 ? -7.129 11.813 5.486 1.00 93.94 85 TYR A CA 1
ATOM 635 C C . TYR A 1 85 ? -6.621 13.179 5.931 1.00 93.94 85 TYR A C 1
ATOM 637 O O . TYR A 1 85 ? -7.147 14.214 5.532 1.00 93.94 85 TYR A O 1
ATOM 645 N N . GLN A 1 86 ? -5.542 13.160 6.708 1.00 91.19 86 GLN A N 1
ATOM 646 C CA . GLN A 1 86 ? -4.790 14.354 7.051 1.00 91.19 86 GLN A CA 1
ATOM 647 C C . GLN A 1 86 ? -3.300 14.056 6.920 1.00 91.19 86 GLN A C 1
ATOM 649 O O . GLN A 1 86 ? -2.774 13.128 7.540 1.00 91.19 86 GLN A O 1
ATOM 654 N N . VAL A 1 87 ? -2.616 14.836 6.090 1.00 90.44 87 VAL A N 1
ATOM 655 C CA . VAL A 1 87 ? -1.163 14.815 5.929 1.00 90.44 87 VAL A CA 1
ATOM 656 C C . VAL A 1 87 ? -0.642 16.253 5.979 1.00 90.44 87 VAL A C 1
ATOM 658 O O . VAL A 1 87 ? -1.398 17.223 5.993 1.00 90.44 87 VAL A O 1
ATOM 661 N N . ARG A 1 88 ? 0.676 16.433 6.078 1.00 85.69 88 ARG A N 1
ATOM 662 C CA . ARG A 1 88 ? 1.239 17.783 6.179 1.00 85.69 88 ARG A CA 1
ATOM 663 C C . ARG A 1 88 ? 0.912 18.583 4.910 1.00 85.69 88 ARG A C 1
ATOM 665 O O . ARG A 1 88 ? 1.306 18.166 3.826 1.00 85.69 88 ARG A O 1
ATOM 672 N N . PHE A 1 89 ? 0.268 19.739 5.092 1.00 86.12 89 PHE A N 1
ATOM 673 C CA . PHE A 1 89 ? -0.141 20.679 4.036 1.00 86.12 89 PHE A CA 1
ATOM 674 C C . PHE A 1 89 ? -1.242 20.188 3.082 1.00 86.12 89 PHE A C 1
ATOM 676 O O . PHE A 1 89 ? -1.473 20.831 2.063 1.00 86.12 89 PHE A O 1
ATOM 683 N N . ASP A 1 90 ? -1.915 19.083 3.397 1.00 85.56 90 ASP A N 1
ATOM 684 C CA . ASP A 1 90 ? -2.962 18.507 2.553 1.00 85.56 90 ASP A CA 1
ATOM 685 C C . ASP A 1 90 ? -3.941 17.722 3.446 1.00 85.56 90 ASP A C 1
ATOM 687 O O . ASP A 1 90 ? -3.564 16.777 4.144 1.00 85.56 90 ASP A O 1
ATOM 691 N N . ASP A 1 91 ? -5.183 18.195 3.505 1.00 88.62 91 ASP A N 1
ATOM 692 C CA . ASP A 1 91 ? -6.228 17.720 4.411 1.00 88.62 91 ASP A CA 1
ATOM 693 C C . ASP A 1 91 ? -7.528 17.552 3.624 1.00 88.62 91 ASP A C 1
ATOM 695 O O . ASP A 1 91 ? -8.013 18.490 2.989 1.00 88.62 91 ASP A O 1
ATOM 699 N N . CYS A 1 92 ? -8.082 16.345 3.673 1.00 89.12 92 CYS A N 1
ATOM 700 C CA . CYS A 1 92 ? -9.373 16.014 3.097 1.00 89.12 92 CYS A CA 1
ATOM 701 C C . CYS A 1 92 ? -10.209 15.315 4.172 1.00 89.12 92 CYS A C 1
ATOM 703 O O . CYS A 1 92 ? -10.436 14.101 4.136 1.00 89.12 92 CYS A O 1
ATOM 705 N N . SER A 1 93 ? -10.620 16.082 5.179 1.00 86.75 93 SER A N 1
ATOM 706 C CA . SER A 1 93 ? -11.488 15.638 6.266 1.00 86.75 93 SER A CA 1
ATOM 707 C C . SER A 1 93 ? -12.606 16.650 6.534 1.00 86.75 93 SER A C 1
ATOM 709 O O . SER A 1 93 ? -12.445 17.851 6.324 1.00 86.75 93 SER A O 1
ATOM 711 N N . SER A 1 94 ? -13.770 16.161 6.963 1.00 82.19 94 SER A N 1
ATOM 712 C CA . SER A 1 94 ? -14.886 17.012 7.381 1.00 82.19 94 SER A CA 1
ATOM 713 C C . SER A 1 94 ? -14.667 17.566 8.788 1.00 82.19 94 SER A C 1
ATOM 715 O O . SER A 1 94 ? -13.971 16.968 9.617 1.00 82.19 94 SER A O 1
ATOM 717 N N . GLU A 1 95 ? -15.339 18.680 9.094 1.00 73.06 95 GLU A N 1
ATOM 718 C CA . GLU A 1 95 ? -15.383 19.243 10.448 1.00 73.06 95 GLU A CA 1
ATOM 719 C C . GLU A 1 95 ? -15.823 18.196 11.484 1.00 73.06 95 GLU A C 1
ATOM 721 O O . GLU A 1 95 ? -15.251 18.136 12.569 1.00 73.06 95 GLU A O 1
ATOM 726 N N . ASP A 1 96 ? -16.750 17.298 11.136 1.00 68.75 96 ASP A N 1
ATOM 727 C CA . ASP A 1 96 ? -17.216 16.216 12.013 1.00 68.75 96 ASP A CA 1
ATOM 728 C C . ASP A 1 96 ? -16.101 15.227 12.398 1.00 68.75 96 ASP A C 1
ATOM 730 O O . ASP A 1 96 ? -16.002 14.810 13.560 1.00 68.75 96 ASP A O 1
ATOM 734 N N . ILE A 1 97 ? -15.221 14.872 11.453 1.00 71.88 97 ILE A N 1
ATOM 735 C CA . ILE A 1 97 ? -14.052 14.018 11.718 1.00 71.88 97 ILE A CA 1
ATOM 736 C C . ILE A 1 97 ? -13.089 14.742 12.666 1.00 71.88 97 ILE A C 1
ATOM 738 O O . ILE A 1 97 ? -12.639 14.162 13.663 1.00 71.88 97 ILE A O 1
ATOM 742 N N . LEU A 1 98 ? -12.808 16.019 12.393 1.00 64.06 98 LEU A N 1
ATOM 743 C CA . LEU A 1 98 ? -11.894 16.845 13.183 1.00 64.06 98 LEU A CA 1
ATOM 744 C C . LEU A 1 98 ? -12.421 17.078 14.604 1.00 64.06 98 LEU A C 1
ATOM 746 O O . LEU A 1 98 ? -11.693 16.869 15.577 1.00 64.06 98 LEU A O 1
ATOM 750 N N . PHE A 1 99 ? -13.702 17.416 14.758 1.00 63.84 99 PHE A N 1
ATOM 751 C CA . PHE A 1 99 ? -14.352 17.537 16.061 1.00 63.84 99 PHE A CA 1
ATOM 752 C C . PHE A 1 99 ? -14.371 16.198 16.803 1.00 63.84 99 PHE A C 1
ATOM 754 O O . PHE A 1 99 ? -14.149 16.175 18.014 1.00 63.84 99 PHE A O 1
ATOM 761 N N . GLY A 1 100 ? -14.553 15.070 16.110 1.00 61.25 100 GLY A N 1
ATOM 762 C CA . GLY A 1 100 ? -14.440 13.732 16.694 1.00 61.25 100 GLY A CA 1
ATOM 763 C C . GLY A 1 100 ? -13.053 13.431 17.282 1.00 61.25 100 GLY A C 1
ATOM 764 O O . GLY A 1 100 ? -12.957 12.803 18.344 1.00 61.25 100 GLY A O 1
ATOM 765 N N . LEU A 1 101 ? -11.984 13.900 16.631 1.00 65.12 101 LEU A N 1
ATOM 766 C CA . LEU A 1 101 ? -10.602 13.787 17.111 1.00 65.12 101 LEU A CA 1
ATOM 767 C C . LEU A 1 101 ? -10.320 14.757 18.272 1.00 65.12 101 LEU A C 1
ATOM 769 O O . LEU A 1 101 ? -9.827 14.335 19.321 1.00 65.12 101 LEU A O 1
ATOM 773 N N . LEU A 1 102 ? -10.706 16.030 18.132 1.00 60.75 102 LEU A N 1
ATOM 774 C CA . LEU A 1 102 ? -10.523 17.074 19.148 1.00 60.75 102 LEU A CA 1
ATOM 775 C C . LEU A 1 102 ? -11.291 16.771 20.437 1.00 60.75 102 LEU A C 1
ATOM 777 O O . LEU A 1 102 ? -10.744 16.904 21.532 1.00 60.75 102 LEU A O 1
ATOM 781 N N . LYS A 1 103 ? -12.530 16.279 20.331 1.00 62.81 103 LYS A N 1
ATOM 782 C CA . LYS A 1 103 ? -13.352 15.884 21.481 1.00 62.81 103 LYS A CA 1
ATOM 783 C C . LYS A 1 103 ? -12.649 14.839 22.350 1.00 62.81 103 LYS A C 1
ATOM 785 O O . LYS A 1 103 ? -12.756 14.907 23.568 1.00 62.81 103 LYS A O 1
ATOM 790 N N . LYS A 1 104 ? -11.899 13.902 21.755 1.00 58.78 104 LYS A N 1
ATOM 791 C CA . LYS A 1 104 ? -11.114 12.893 22.493 1.00 58.78 104 LYS A CA 1
ATOM 792 C C . LYS A 1 104 ? -9.884 13.478 23.190 1.00 58.78 104 LYS A C 1
ATOM 794 O O . LYS A 1 104 ? -9.543 13.004 24.269 1.00 58.78 104 LYS A O 1
ATOM 799 N N . LEU A 1 105 ? -9.218 14.457 22.575 1.00 60.84 105 LEU A N 1
ATOM 800 C CA . LEU A 1 105 ? -8.008 15.072 23.128 1.00 60.84 105 LEU A CA 1
ATOM 801 C C . LEU A 1 105 ? -8.325 16.067 24.253 1.00 60.84 105 LEU A C 1
ATOM 803 O O . LEU A 1 105 ? -7.618 16.083 25.257 1.00 60.84 105 LEU A O 1
ATOM 807 N N . PHE A 1 106 ? -9.397 16.853 24.106 1.00 56.72 106 PHE A N 1
ATOM 808 C CA . PHE A 1 106 ? -9.734 17.950 25.021 1.00 56.72 106 PHE A CA 1
ATOM 809 C C . PHE A 1 106 ? -10.785 17.593 26.078 1.00 56.72 106 PHE A C 1
ATOM 811 O O . PHE A 1 106 ? -10.703 18.088 27.200 1.00 56.72 106 PHE A O 1
ATOM 818 N N . LEU A 1 107 ? -11.741 16.698 25.794 1.00 57.34 107 LEU A N 1
ATOM 819 C CA . LEU A 1 107 ? -12.668 16.204 26.822 1.00 57.34 107 LEU A CA 1
ATOM 820 C C . LEU A 1 107 ? -12.064 14.997 27.553 1.00 57.34 107 LEU A C 1
ATOM 822 O O . LEU A 1 107 ? -12.609 13.894 27.535 1.00 57.34 107 LEU A O 1
ATOM 826 N N . GLN A 1 108 ? -10.930 15.213 28.227 1.00 54.12 108 GLN A N 1
ATOM 827 C CA . GLN A 1 108 ? -10.381 14.248 29.191 1.00 54.12 108 GLN A CA 1
ATOM 828 C C . GLN A 1 108 ? -11.292 14.086 30.423 1.00 54.12 108 GLN A C 1
ATOM 830 O O . GLN A 1 108 ? -11.250 13.063 31.107 1.00 54.12 108 GLN A O 1
ATOM 835 N N . ASN A 1 109 ? -12.190 15.048 30.654 1.00 51.06 109 ASN A N 1
ATOM 836 C CA . ASN A 1 109 ? -13.220 14.993 31.685 1.00 51.06 109 ASN A CA 1
ATOM 837 C C . ASN A 1 109 ? -14.432 14.203 31.180 1.00 51.06 109 ASN A C 1
ATOM 839 O O . ASN A 1 109 ? -15.413 14.756 30.678 1.00 51.06 109 ASN A O 1
ATOM 843 N N . LYS A 1 110 ? -14.349 12.875 31.285 1.00 55.03 110 LYS A N 1
ATOM 844 C CA . LYS A 1 110 ? -15.498 11.992 31.058 1.00 55.03 110 LYS A CA 1
ATOM 845 C C . LYS A 1 110 ? -16.603 12.312 32.075 1.00 55.03 110 LYS A C 1
ATOM 847 O O . LYS A 1 110 ? -16.308 12.355 33.269 1.00 55.03 110 LYS A O 1
ATOM 852 N N . PRO A 1 111 ? -17.873 12.453 31.657 1.00 53.88 111 PRO A N 1
ATOM 853 C CA . PRO A 1 111 ? -18.977 12.429 32.607 1.00 53.88 111 PRO A CA 1
ATOM 854 C C . PRO A 1 111 ? -18.967 11.088 33.371 1.00 53.88 111 PRO A C 1
ATOM 856 O O . PRO A 1 111 ? -18.658 10.046 32.769 1.00 53.88 111 PRO A O 1
ATOM 859 N N . PRO A 1 112 ? -19.277 11.086 34.681 1.00 45.78 112 P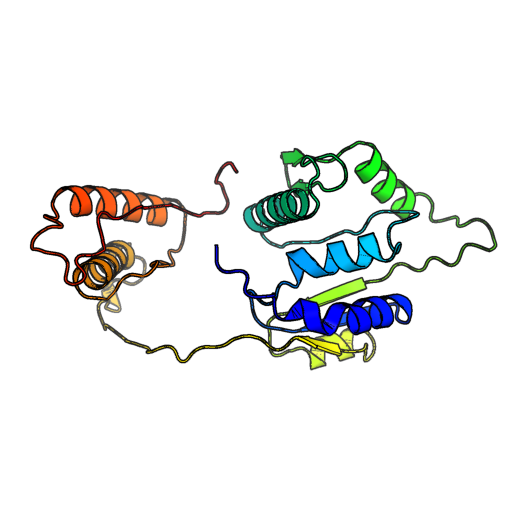RO A N 1
ATOM 860 C CA . PRO A 1 112 ? -19.288 9.870 35.488 1.00 45.78 112 PRO A CA 1
ATOM 861 C C . PRO A 1 112 ? -20.239 8.839 34.859 1.00 45.78 112 PRO A C 1
ATOM 863 O O . PRO A 1 112 ? -21.398 9.134 34.588 1.00 45.78 112 PRO A O 1
ATOM 866 N N . GLY A 1 113 ? -19.714 7.646 34.553 1.00 54.47 113 GLY A N 1
ATOM 867 C CA . GLY A 1 113 ? -20.444 6.552 33.890 1.00 54.47 113 GLY A CA 1
ATOM 868 C C . GLY A 1 113 ? -19.999 6.223 32.457 1.00 54.47 113 GLY A C 1
ATOM 869 O O . GLY A 1 113 ? -20.341 5.160 31.942 1.00 54.47 113 GLY A O 1
ATOM 870 N N . ARG A 1 114 ? -19.183 7.063 31.800 1.00 55.09 114 ARG A N 1
ATOM 871 C CA . ARG A 1 114 ? -18.766 6.847 30.400 1.00 55.09 114 ARG A CA 1
ATOM 872 C C . ARG A 1 114 ? -17.404 6.142 30.272 1.00 55.09 114 ARG A C 1
ATOM 874 O O . ARG A 1 114 ? -16.389 6.763 29.958 1.00 55.09 114 ARG A O 1
ATOM 881 N N . LYS A 1 115 ? -17.361 4.819 30.466 1.00 55.75 115 LYS A N 1
ATOM 882 C CA . LYS A 1 115 ? -16.176 3.985 30.164 1.00 55.75 115 LYS A CA 1
ATOM 883 C C . LYS A 1 115 ? -16.064 3.699 28.659 1.00 55.75 115 LYS A C 1
ATOM 885 O O . LYS A 1 115 ? -16.407 2.624 28.190 1.00 55.75 115 LYS A O 1
ATOM 890 N N . THR A 1 116 ? -15.543 4.640 27.879 1.00 58.00 116 THR A N 1
ATOM 891 C CA . THR A 1 116 ? -14.940 4.295 26.577 1.00 58.00 116 THR A CA 1
ATOM 892 C C . THR A 1 116 ? -13.442 4.517 26.680 1.00 58.00 116 THR A C 1
ATOM 894 O O . THR A 1 116 ? -12.963 5.646 26.562 1.00 58.00 116 THR A O 1
ATOM 897 N N . GLU A 1 117 ? -12.707 3.475 27.055 1.00 70.44 117 GLU A N 1
ATOM 898 C CA . GLU A 1 117 ? -11.242 3.485 27.022 1.00 70.44 117 GLU A CA 1
ATOM 899 C C . GLU A 1 117 ? -10.760 3.561 25.571 1.00 70.44 117 GLU A C 1
ATOM 901 O O . GLU A 1 117 ? -11.392 3.016 24.661 1.00 70.44 117 GLU A O 1
ATOM 906 N N . MET A 1 118 ? -9.674 4.303 25.349 1.00 79.88 118 MET A N 1
ATOM 907 C CA . MET A 1 118 ? -9.011 4.330 24.052 1.00 79.88 118 MET A CA 1
ATOM 908 C C . MET A 1 118 ? -8.471 2.929 23.764 1.00 79.88 118 MET A C 1
ATOM 910 O O . MET A 1 118 ? -7.885 2.298 24.639 1.00 79.88 118 MET A O 1
ATOM 914 N N . LYS A 1 119 ? -8.696 2.450 22.542 1.00 88.88 119 LYS A N 1
ATOM 915 C CA . LYS A 1 119 ? -8.235 1.142 22.078 1.00 88.88 119 LYS A CA 1
ATOM 916 C C . LYS A 1 119 ? -7.172 1.351 21.022 1.00 88.88 119 LYS A C 1
ATOM 918 O O . LYS A 1 119 ? -7.351 2.192 20.140 1.00 88.88 119 LYS A O 1
ATOM 923 N N . VAL A 1 120 ? -6.094 0.588 21.116 1.00 91.00 120 VAL A N 1
ATOM 924 C CA . VAL A 1 120 ? -4.942 0.679 20.224 1.00 91.00 120 VAL A CA 1
ATOM 925 C C . VAL A 1 120 ? -4.770 -0.654 19.517 1.00 91.00 120 VAL A C 1
ATOM 927 O O . VAL A 1 120 ? -4.681 -1.705 20.152 1.00 91.00 120 VAL A O 1
ATOM 930 N N . VAL A 1 121 ? -4.718 -0.600 18.187 1.00 94.25 121 VAL A N 1
ATOM 931 C CA . VAL A 1 121 ? -4.402 -1.762 17.359 1.00 94.25 121 VAL A CA 1
ATOM 932 C C . VAL A 1 121 ? -3.117 -1.496 16.597 1.00 94.25 121 VAL A C 1
ATOM 934 O O . VAL A 1 121 ? -3.054 -0.568 15.793 1.00 94.25 121 VAL A O 1
ATOM 937 N N . VAL A 1 122 ? -2.104 -2.324 16.831 1.00 92.69 122 VAL A N 1
ATOM 938 C CA . VAL A 1 122 ? -0.834 -2.269 16.107 1.00 92.69 122 VAL A CA 1
ATOM 939 C C . VAL A 1 122 ? -0.891 -3.264 14.960 1.00 92.69 122 VAL A C 1
ATOM 941 O O . VAL A 1 122 ? -1.028 -4.464 15.178 1.00 92.69 122 VAL A O 1
ATOM 944 N N . MET A 1 123 ? -0.790 -2.774 13.728 1.00 92.31 123 MET A N 1
ATOM 945 C CA . MET A 1 123 ? -0.750 -3.616 12.534 1.00 92.31 123 MET A CA 1
ATOM 946 C C . MET A 1 123 ? 0.705 -3.804 12.099 1.00 92.31 123 MET A C 1
ATOM 948 O O . MET A 1 123 ? 1.349 -2.831 11.717 1.00 92.31 123 MET A O 1
ATOM 952 N N . SER A 1 124 ? 1.216 -5.037 12.135 1.00 84.25 124 SER A N 1
ATOM 953 C CA . SER A 1 124 ? 2.601 -5.352 11.752 1.00 84.25 124 SER A CA 1
ATOM 954 C C . SER A 1 124 ? 2.667 -6.383 10.625 1.00 84.25 124 SER A C 1
ATOM 956 O O . SER A 1 124 ? 1.822 -7.274 10.523 1.00 84.25 124 SER A O 1
ATOM 958 N N . ALA A 1 125 ? 3.679 -6.254 9.769 1.00 79.19 125 ALA A N 1
ATOM 959 C CA . ALA A 1 125 ? 4.029 -7.246 8.753 1.00 79.19 125 ALA A CA 1
ATOM 960 C C . ALA A 1 125 ? 5.302 -8.040 9.104 1.00 79.19 125 ALA A C 1
ATOM 962 O O . ALA A 1 125 ? 5.665 -8.945 8.362 1.00 79.19 125 ALA A O 1
ATOM 963 N N . THR A 1 126 ? 5.991 -7.705 10.201 1.00 71.12 126 THR A N 1
ATOM 964 C CA . THR A 1 126 ? 7.331 -8.225 10.521 1.00 71.12 126 THR A CA 1
ATOM 965 C C . THR A 1 126 ? 7.322 -9.276 11.632 1.00 71.12 126 THR A C 1
ATOM 967 O O . THR A 1 126 ? 6.357 -9.397 12.385 1.00 71.12 126 THR A O 1
ATOM 970 N N . LEU A 1 127 ? 8.431 -10.020 11.726 1.00 58.31 127 LEU A N 1
ATOM 971 C CA . LEU A 1 127 ? 8.669 -11.140 12.648 1.00 58.31 127 LEU A CA 1
ATOM 972 C C . LEU A 1 127 ? 8.892 -10.738 14.120 1.00 58.31 127 LEU A C 1
ATOM 974 O O . LEU A 1 127 ? 8.862 -11.604 14.985 1.00 58.31 127 LEU A O 1
ATOM 978 N N . GLU A 1 128 ? 9.070 -9.455 14.450 1.00 80.31 128 GLU A N 1
ATOM 979 C CA . GLU A 1 128 ? 9.375 -9.014 15.830 1.00 80.31 128 GLU A CA 1
ATOM 980 C C . GLU A 1 128 ? 8.130 -8.792 16.707 1.00 80.31 128 GLU A C 1
ATOM 982 O O . GLU A 1 128 ? 8.053 -7.880 17.532 1.00 80.31 128 GLU A O 1
ATOM 987 N N . VAL A 1 129 ? 7.118 -9.627 16.509 1.00 86.31 129 VAL A N 1
ATOM 988 C CA . VAL A 1 129 ? 5.816 -9.510 17.170 1.00 86.31 129 VAL A CA 1
ATOM 989 C C . VAL A 1 129 ? 5.933 -9.711 18.679 1.00 86.31 129 VAL A C 1
ATOM 991 O O . VAL A 1 129 ? 5.247 -9.027 19.436 1.00 86.31 129 VAL A O 1
ATOM 994 N N . ASP A 1 130 ? 6.828 -10.597 19.114 1.00 88.00 130 ASP A N 1
ATOM 995 C CA . ASP A 1 130 ? 7.009 -10.935 20.527 1.00 88.00 130 ASP A CA 1
ATOM 996 C C . ASP A 1 130 ? 7.531 -9.741 21.333 1.00 88.00 130 ASP A C 1
ATOM 998 O O . ASP A 1 130 ? 6.964 -9.407 22.372 1.00 88.00 130 ASP A O 1
ATOM 1002 N N . LYS A 1 131 ? 8.526 -9.016 20.798 1.00 88.62 131 LYS A N 1
ATOM 1003 C CA . LYS A 1 131 ? 9.057 -7.786 21.413 1.00 88.62 131 LYS A CA 1
ATOM 1004 C C . LYS A 1 131 ? 7.979 -6.709 21.538 1.00 88.62 131 LYS A C 1
ATOM 1006 O O . LYS A 1 131 ? 7.891 -6.021 22.551 1.00 88.62 131 LYS A O 1
ATOM 1011 N N . LEU A 1 132 ? 7.145 -6.564 20.507 1.00 87.19 132 LEU A N 1
ATOM 1012 C CA . LEU A 1 132 ? 6.006 -5.644 20.517 1.00 87.19 132 LEU A CA 1
ATOM 1013 C C . LEU A 1 132 ? 4.960 -6.060 21.557 1.00 87.19 132 LEU A C 1
ATOM 1015 O O . LEU A 1 132 ? 4.446 -5.209 22.279 1.00 87.19 132 LEU A O 1
ATOM 1019 N N . SER A 1 133 ? 4.646 -7.353 21.651 1.00 90.56 133 SER A N 1
ATOM 1020 C CA . SER A 1 133 ? 3.703 -7.868 22.645 1.00 90.56 133 SER A CA 1
ATOM 1021 C C . SER A 1 133 ? 4.205 -7.594 24.059 1.00 90.56 133 SER A C 1
ATOM 1023 O O . SER A 1 133 ? 3.455 -7.026 24.852 1.00 90.56 133 SER A O 1
ATOM 1025 N N . GLU A 1 134 ? 5.472 -7.908 24.347 1.00 92.00 134 GLU A N 1
ATOM 1026 C CA . GLU A 1 134 ? 6.139 -7.630 25.623 1.00 92.00 134 GLU A CA 1
ATOM 1027 C C . GLU A 1 134 ? 6.120 -6.134 25.961 1.00 92.00 134 GLU A C 1
ATOM 1029 O O . GLU A 1 134 ? 5.682 -5.758 27.048 1.00 92.00 134 GLU A O 1
ATOM 1034 N N . PHE A 1 135 ? 6.477 -5.271 25.004 1.00 88.50 135 PHE A N 1
ATOM 1035 C CA . PHE A 1 135 ? 6.440 -3.815 25.170 1.00 88.50 135 PHE A CA 1
ATOM 1036 C C . PHE A 1 135 ? 5.047 -3.293 25.563 1.00 88.50 135 PHE A C 1
ATOM 1038 O O . PHE A 1 135 ? 4.929 -2.380 26.377 1.00 88.50 135 PHE A O 1
ATOM 1045 N N . PHE A 1 136 ? 3.982 -3.896 25.028 1.00 88.00 136 PHE A N 1
ATOM 1046 C CA . PHE A 1 136 ? 2.594 -3.570 25.370 1.00 88.00 136 PHE A CA 1
ATOM 1047 C C . PHE A 1 136 ? 2.012 -4.457 26.488 1.00 88.00 136 PHE A C 1
ATOM 1049 O O . PHE A 1 136 ? 0.794 -4.628 26.569 1.00 88.00 136 PHE A O 1
ATOM 1056 N N . GLY A 1 137 ? 2.858 -5.018 27.360 1.00 89.25 137 GLY A N 1
ATOM 1057 C CA . GLY A 1 137 ? 2.431 -5.767 28.545 1.00 89.25 137 GLY A CA 1
ATOM 1058 C C . GLY A 1 137 ? 1.864 -7.149 28.222 1.00 89.25 137 GLY A C 1
ATOM 1059 O O . GLY A 1 137 ? 0.818 -7.526 28.748 1.00 89.25 137 GLY A O 1
ATOM 1060 N N . HIS A 1 138 ? 2.530 -7.883 27.330 1.00 91.88 138 HIS A N 1
ATOM 1061 C CA . HIS A 1 138 ? 2.098 -9.184 26.806 1.00 91.88 138 HIS A CA 1
ATOM 1062 C C . HIS A 1 138 ? 0.698 -9.138 26.173 1.00 91.88 138 HIS A C 1
ATOM 1064 O O . HIS A 1 138 ? -0.152 -10.005 26.398 1.00 91.88 138 HIS A O 1
ATOM 1070 N N . CYS A 1 139 ? 0.430 -8.092 25.383 1.00 90.25 139 CYS A N 1
ATOM 1071 C CA . CYS A 1 139 ? -0.869 -7.931 24.737 1.00 90.25 139 CYS A CA 1
ATOM 1072 C C . CYS A 1 139 ? -1.137 -9.033 23.699 1.00 90.25 139 CYS A C 1
ATOM 1074 O O . CYS A 1 139 ? -0.225 -9.647 23.137 1.00 90.25 139 CYS A O 1
ATOM 1076 N N . SER A 1 140 ? -2.419 -9.287 23.429 1.00 92.19 140 SER A N 1
ATOM 1077 C CA . SER A 1 140 ? -2.814 -10.354 22.511 1.00 92.19 140 SER A CA 1
ATOM 1078 C C . SER A 1 140 ? -2.377 -10.072 21.075 1.00 92.19 140 SER A C 1
ATOM 1080 O O . SER A 1 140 ? -2.447 -8.941 20.594 1.00 92.19 140 SER A O 1
ATOM 1082 N N . VAL A 1 141 ? -1.998 -11.141 20.382 1.00 93.25 141 VAL A N 1
ATOM 1083 C CA . VAL A 1 141 ? -1.584 -11.132 18.980 1.00 93.25 141 VAL A CA 1
ATOM 1084 C C . VAL A 1 141 ? -2.597 -11.935 18.168 1.00 93.25 141 VAL A C 1
ATOM 1086 O O . VAL A 1 141 ? -2.931 -13.063 18.526 1.00 93.25 141 VAL A O 1
ATOM 1089 N N . LEU A 1 142 ? -3.076 -11.374 17.060 1.00 93.62 142 LEU A N 1
ATOM 1090 C CA . LEU A 1 142 ? -3.918 -12.067 16.090 1.00 93.62 142 LEU A CA 1
ATOM 1091 C C . LEU A 1 142 ? -3.207 -12.105 14.738 1.00 93.62 142 LEU A C 1
ATOM 1093 O O . LEU A 1 142 ? -2.964 -11.066 14.128 1.00 93.62 142 LEU A O 1
ATOM 1097 N N . HIS A 1 143 ? -2.904 -13.311 14.264 1.00 92.75 143 HIS A N 1
ATOM 1098 C CA . HIS A 1 143 ? -2.265 -13.520 12.971 1.00 92.75 143 HIS A CA 1
ATOM 1099 C C . HIS A 1 143 ? -3.295 -13.712 11.854 1.00 92.75 143 HIS A C 1
ATOM 1101 O O . HIS A 1 143 ? -4.183 -14.561 11.951 1.00 92.75 143 HIS A O 1
ATOM 1107 N N . ILE A 1 144 ? -3.168 -12.919 10.792 1.00 90.56 144 ILE A N 1
ATOM 1108 C CA . ILE A 1 144 ? -3.914 -13.070 9.546 1.00 90.56 144 ILE A CA 1
ATOM 1109 C C . ILE A 1 144 ? -2.981 -13.755 8.544 1.00 90.56 144 ILE A C 1
ATOM 1111 O O . ILE A 1 144 ? -1.980 -13.142 8.153 1.00 90.56 144 ILE A O 1
ATOM 1115 N N . PRO A 1 145 ? -3.308 -14.978 8.095 1.00 83.56 145 PRO A N 1
ATOM 1116 C CA . PRO A 1 145 ? -2.490 -15.682 7.126 1.00 83.56 145 PRO A CA 1
ATOM 1117 C C . PRO A 1 145 ? -2.420 -14.884 5.822 1.00 83.56 145 PRO A C 1
ATOM 1119 O O . PRO A 1 145 ? -3.417 -14.324 5.354 1.00 83.56 145 PRO A O 1
ATOM 1122 N N . GLY A 1 146 ? -1.218 -14.803 5.266 1.00 75.56 146 GLY A N 1
ATOM 1123 C CA . GLY A 1 146 ? -0.972 -14.199 3.967 1.00 75.56 146 GLY A CA 1
ATOM 1124 C C . GLY A 1 146 ? -1.303 -15.138 2.811 1.00 75.56 146 GLY A C 1
ATOM 1125 O O . GLY A 1 146 ? -1.815 -16.246 2.992 1.00 75.56 146 GLY A O 1
ATOM 1126 N N . ARG A 1 147 ? -1.011 -14.667 1.603 1.00 75.19 147 ARG A N 1
ATOM 1127 C CA . ARG A 1 147 ? -0.977 -15.493 0.397 1.00 75.19 147 ARG A CA 1
ATOM 1128 C C . ARG A 1 147 ? 0.389 -15.277 -0.216 1.00 75.19 147 ARG A C 1
ATOM 1130 O O . ARG A 1 147 ? 0.575 -14.317 -0.958 1.00 75.19 147 ARG A O 1
ATOM 1137 N N . SER A 1 148 ? 1.316 -16.161 0.109 1.00 74.69 148 SER A N 1
ATOM 1138 C CA . SER A 1 148 ? 2.595 -16.222 -0.571 1.00 74.69 148 SER A CA 1
ATOM 1139 C C . SER A 1 148 ? 2.481 -17.158 -1.768 1.00 74.69 148 SER A C 1
ATOM 1141 O O . SER A 1 148 ? 1.790 -18.179 -1.737 1.00 74.69 148 SER A O 1
ATOM 1143 N N . TYR A 1 149 ? 3.149 -16.776 -2.844 1.00 83.56 149 TYR A N 1
ATOM 1144 C CA . TYR A 1 149 ? 3.362 -17.619 -4.009 1.00 83.56 149 TYR A CA 1
ATOM 1145 C C . TYR A 1 149 ? 4.869 -17.826 -4.140 1.00 83.56 149 TYR A C 1
ATOM 1147 O O . TYR A 1 149 ? 5.629 -16.937 -3.744 1.00 83.56 149 TYR A O 1
ATOM 1155 N N . PRO A 1 150 ? 5.326 -18.983 -4.640 1.00 89.38 150 PRO A N 1
ATOM 1156 C CA . PRO A 1 150 ? 6.745 -19.186 -4.882 1.00 89.38 150 PRO A CA 1
ATOM 1157 C C . PRO A 1 150 ? 7.245 -18.135 -5.880 1.00 89.38 150 PRO A C 1
ATOM 1159 O O . PRO A 1 150 ? 6.668 -17.972 -6.953 1.00 89.38 150 PRO A O 1
ATOM 1162 N N . VAL A 1 151 ? 8.312 -17.426 -5.513 1.00 91.00 151 VAL A N 1
ATOM 1163 C CA . VAL A 1 151 ? 8.973 -16.433 -6.366 1.00 91.00 151 VAL A CA 1
ATOM 1164 C C . VAL A 1 151 ? 10.313 -17.005 -6.808 1.00 91.00 151 VAL A C 1
ATOM 1166 O O . VAL A 1 151 ? 11.074 -17.521 -5.991 1.00 91.00 151 VAL A O 1
ATOM 1169 N N . LYS A 1 152 ? 10.597 -16.933 -8.110 1.00 93.31 152 LYS A N 1
ATOM 1170 C CA . LYS A 1 152 ? 11.914 -17.267 -8.655 1.00 93.31 152 LYS A CA 1
ATOM 1171 C C . LYS A 1 152 ? 12.833 -16.059 -8.491 1.00 93.31 152 LYS A C 1
ATOM 1173 O O . LYS A 1 152 ? 12.533 -14.985 -9.000 1.00 93.31 152 LYS A O 1
ATOM 1178 N N . GLU A 1 153 ? 13.959 -16.253 -7.815 1.00 94.00 153 GLU A N 1
ATOM 1179 C CA . GLU A 1 153 ? 14.977 -15.217 -7.628 1.00 94.00 153 GLU A CA 1
ATOM 1180 C C . GLU A 1 153 ? 16.077 -15.350 -8.687 1.00 94.00 153 GLU A C 1
ATOM 1182 O O . GLU A 1 153 ? 16.580 -16.447 -8.943 1.00 94.00 153 GLU A O 1
ATOM 1187 N N . ILE A 1 154 ? 16.447 -14.233 -9.317 1.00 93.75 154 ILE A N 1
ATOM 1188 C CA . ILE A 1 154 ? 17.489 -14.171 -10.348 1.00 93.75 154 ILE A CA 1
ATOM 1189 C C . ILE A 1 154 ? 18.458 -13.042 -9.992 1.00 93.75 154 ILE A C 1
ATOM 1191 O O . ILE A 1 154 ? 18.048 -11.900 -9.793 1.00 93.75 154 ILE A O 1
ATOM 1195 N N . PHE A 1 155 ? 19.754 -13.359 -9.931 1.00 92.81 155 PHE A N 1
ATOM 1196 C CA . PHE A 1 155 ? 20.822 -12.405 -9.630 1.00 92.81 155 PHE A CA 1
ATOM 1197 C C . PHE A 1 155 ? 21.652 -12.137 -10.890 1.00 92.81 155 PHE A C 1
ATOM 1199 O O . PHE A 1 155 ? 22.405 -12.999 -11.338 1.00 92.81 155 PHE A O 1
ATOM 1206 N N . CYS A 1 156 ? 21.515 -10.941 -11.467 1.00 86.69 156 CYS A N 1
ATOM 1207 C CA . CYS A 1 156 ? 22.044 -10.644 -12.804 1.00 86.69 156 CYS A CA 1
ATOM 1208 C C . CYS A 1 156 ? 23.504 -10.145 -12.839 1.00 86.69 156 CYS A C 1
ATOM 1210 O O . CYS A 1 156 ? 24.050 -9.985 -13.924 1.00 86.69 156 CYS A O 1
ATOM 1212 N N . ASN A 1 157 ? 24.149 -9.878 -11.693 1.00 88.88 157 ASN A N 1
ATOM 1213 C CA . ASN A 1 157 ? 25.543 -9.390 -11.602 1.00 88.88 157 ASN A CA 1
ATOM 1214 C C . ASN A 1 157 ? 25.886 -8.211 -12.551 1.00 88.88 157 ASN A C 1
ATOM 1216 O O . ASN A 1 157 ? 26.996 -8.129 -13.071 1.00 88.88 157 ASN A O 1
ATOM 1220 N N . LEU A 1 158 ? 24.936 -7.295 -12.781 1.00 88.25 158 LEU A N 1
ATOM 1221 C CA . LEU A 1 158 ? 25.048 -6.218 -13.784 1.00 88.25 158 LEU A CA 1
ATOM 1222 C C . LEU A 1 158 ? 25.845 -4.992 -13.317 1.00 88.25 158 LEU A C 1
ATOM 1224 O O . LEU A 1 158 ? 26.120 -4.098 -14.111 1.00 88.25 158 LEU A O 1
ATOM 1228 N N . LEU A 1 159 ? 26.179 -4.920 -12.030 1.00 87.62 159 LEU A N 1
ATOM 1229 C CA . LEU A 1 159 ? 26.820 -3.762 -11.414 1.00 87.62 159 LEU A CA 1
ATOM 1230 C C . LEU A 1 159 ? 28.104 -4.185 -10.711 1.00 87.62 159 LEU A C 1
ATOM 1232 O O . LEU A 1 159 ? 28.176 -5.253 -10.101 1.00 87.62 159 LEU A O 1
ATOM 1236 N N . SER A 1 160 ? 29.111 -3.320 -10.774 1.00 86.44 160 SER A N 1
ATOM 1237 C CA . SER A 1 160 ? 30.405 -3.515 -10.133 1.00 86.44 160 SER A CA 1
ATOM 1238 C C . SER A 1 160 ? 30.593 -2.557 -8.950 1.00 86.44 160 SER A C 1
ATOM 1240 O O . SER A 1 160 ? 29.925 -1.525 -8.871 1.00 86.44 160 SER A O 1
ATOM 1242 N N . PRO A 1 161 ? 31.566 -2.806 -8.051 1.00 86.25 161 PRO A N 1
ATOM 1243 C CA . PRO A 1 161 ? 31.896 -1.861 -6.982 1.00 86.25 161 PRO A CA 1
ATOM 1244 C C . PRO A 1 161 ? 32.271 -0.455 -7.478 1.00 86.25 161 PRO A C 1
ATOM 1246 O O . PRO A 1 161 ? 32.174 0.503 -6.716 1.00 86.25 161 PRO A O 1
ATOM 1249 N N . ARG A 1 162 ? 32.679 -0.308 -8.747 1.00 85.50 162 ARG A N 1
ATOM 1250 C CA . ARG A 1 162 ? 33.002 0.993 -9.361 1.00 85.50 162 ARG A CA 1
ATOM 1251 C C . ARG A 1 162 ? 31.759 1.832 -9.651 1.00 85.50 162 ARG A C 1
ATOM 1253 O O . ARG A 1 162 ? 31.865 3.048 -9.750 1.00 85.50 162 ARG A O 1
ATOM 1260 N N . ASP A 1 163 ? 30.600 1.189 -9.743 1.00 85.62 163 ASP A N 1
ATOM 1261 C CA . ASP A 1 163 ? 29.311 1.830 -9.992 1.00 85.62 163 ASP A CA 1
ATOM 1262 C C . ASP A 1 163 ? 28.647 2.312 -8.693 1.00 85.62 163 ASP A C 1
ATOM 1264 O O . ASP A 1 163 ? 27.588 2.944 -8.733 1.00 85.62 163 ASP A O 1
ATOM 1268 N N . THR A 1 164 ? 29.269 2.047 -7.537 1.00 79.25 164 THR A N 1
ATOM 1269 C CA . THR A 1 164 ? 28.798 2.489 -6.220 1.00 79.25 164 THR A CA 1
ATOM 1270 C C . THR A 1 164 ? 28.691 4.014 -6.183 1.00 79.25 164 THR A C 1
ATOM 1272 O O . THR A 1 164 ? 29.680 4.720 -6.357 1.00 79.25 164 THR A O 1
ATOM 1275 N N . GLY A 1 165 ? 27.481 4.532 -5.957 1.00 76.06 165 GLY A N 1
ATOM 1276 C CA . GLY A 1 165 ? 27.201 5.975 -5.957 1.00 76.06 165 GLY A CA 1
ATOM 1277 C C . GLY A 1 165 ? 26.911 6.577 -7.339 1.00 76.06 165 GLY A C 1
ATOM 1278 O O . GLY A 1 165 ? 26.609 7.764 -7.428 1.00 76.06 165 GLY A O 1
ATOM 1279 N N . SER A 1 166 ? 26.960 5.781 -8.411 1.00 84.62 166 SER A N 1
ATOM 1280 C CA . SER A 1 166 ? 26.507 6.186 -9.746 1.00 84.62 166 SER A CA 1
ATOM 1281 C C . SER A 1 166 ? 25.010 5.903 -9.952 1.00 84.62 166 SER A C 1
ATOM 1283 O O . SER A 1 166 ? 24.397 5.142 -9.205 1.00 84.62 166 SER A O 1
ATOM 1285 N N . SER A 1 167 ? 24.421 6.460 -11.019 1.00 85.94 167 SER A N 1
ATOM 1286 C CA . SER A 1 167 ? 23.056 6.117 -11.466 1.00 85.94 167 SER A CA 1
ATOM 1287 C C . SER A 1 167 ? 23.016 4.980 -12.501 1.00 85.94 167 SER A C 1
ATOM 1289 O O . SER A 1 167 ? 22.016 4.826 -13.202 1.00 85.94 167 SER A O 1
ATOM 1291 N N . ALA A 1 168 ? 24.086 4.179 -12.621 1.00 89.25 168 ALA A N 1
ATOM 1292 C CA . ALA A 1 168 ? 24.161 3.075 -13.586 1.00 89.25 168 ALA A CA 1
ATOM 1293 C C . ALA A 1 168 ? 23.069 2.018 -13.355 1.00 89.25 168 ALA A C 1
ATOM 1295 O O . ALA A 1 168 ? 22.493 1.507 -14.314 1.00 89.25 168 ALA A O 1
ATOM 1296 N N . TYR A 1 169 ? 22.707 1.771 -12.091 1.00 93.44 169 TYR A N 1
ATOM 1297 C CA . TYR A 1 169 ? 21.637 0.840 -11.725 1.00 93.44 169 TYR A CA 1
ATOM 1298 C C . TYR A 1 169 ? 20.278 1.212 -12.333 1.00 93.44 169 TYR A C 1
ATOM 1300 O O . TYR A 1 169 ? 19.480 0.322 -12.598 1.00 93.44 169 TYR A O 1
ATOM 1308 N N . VAL A 1 170 ? 20.020 2.499 -12.600 1.00 95.81 170 VAL A N 1
ATOM 1309 C CA . VAL A 1 170 ? 18.782 2.951 -13.254 1.00 95.81 170 VAL A CA 1
ATOM 1310 C C . VAL A 1 170 ? 18.736 2.429 -14.686 1.00 95.81 170 VAL A C 1
ATOM 1312 O O . VAL A 1 170 ? 17.741 1.852 -15.112 1.00 95.81 170 VAL A O 1
ATOM 1315 N N . THR A 1 171 ? 19.836 2.582 -15.423 1.00 94.50 171 THR A N 1
ATOM 1316 C CA . THR A 1 171 ? 19.945 2.095 -16.802 1.00 94.50 171 THR A CA 1
ATOM 1317 C C . THR A 1 171 ? 19.833 0.572 -16.865 1.00 94.50 171 THR A C 1
ATOM 1319 O O . THR A 1 171 ? 19.153 0.052 -17.748 1.00 94.50 171 THR A O 1
ATOM 1322 N N . GLU A 1 172 ? 20.463 -0.146 -15.932 1.00 95.81 172 GLU A N 1
ATOM 1323 C CA . GLU A 1 172 ? 20.363 -1.608 -15.861 1.00 95.81 172 GLU A CA 1
ATOM 1324 C C . GLU A 1 172 ? 18.953 -2.073 -15.467 1.00 95.81 172 GLU A C 1
ATOM 1326 O O . GLU A 1 172 ? 18.425 -2.987 -16.094 1.00 95.81 172 GLU A O 1
ATOM 1331 N N . ALA A 1 173 ? 18.286 -1.397 -14.526 1.00 96.69 173 ALA A N 1
ATOM 1332 C CA . ALA A 1 173 ? 16.894 -1.685 -14.176 1.00 96.69 173 ALA A CA 1
ATOM 1333 C C . ALA A 1 173 ? 15.953 -1.511 -15.379 1.00 96.69 173 ALA A C 1
ATOM 1335 O O . ALA A 1 173 ? 15.100 -2.362 -15.618 1.00 96.69 173 ALA A O 1
ATOM 1336 N N . VAL A 1 174 ? 16.144 -0.459 -16.186 1.00 97.38 174 VAL A N 1
ATOM 1337 C CA . VAL A 1 174 ? 15.390 -0.249 -17.435 1.00 97.38 174 VAL A CA 1
ATOM 1338 C C . VAL A 1 174 ? 15.636 -1.383 -18.432 1.00 97.38 174 VAL A C 1
ATOM 1340 O O . VAL A 1 174 ? 14.692 -1.855 -19.060 1.00 97.38 174 VAL A O 1
ATOM 1343 N N . LYS A 1 175 ? 16.886 -1.838 -18.591 1.00 96.38 175 LYS A N 1
ATOM 1344 C CA . LYS A 1 175 ? 17.207 -2.963 -19.486 1.00 96.38 175 LYS A CA 1
ATOM 1345 C C . LYS A 1 175 ? 16.525 -4.252 -19.035 1.00 96.38 175 LYS A C 1
ATOM 1347 O O . LYS A 1 175 ? 15.889 -4.891 -19.860 1.00 96.38 175 LYS A O 1
ATOM 1352 N N . VAL A 1 176 ? 16.613 -4.591 -17.748 1.00 97.19 176 VAL A N 1
ATOM 1353 C CA . VAL A 1 176 ? 15.965 -5.786 -17.183 1.00 97.19 176 VAL A CA 1
ATOM 1354 C C . VAL A 1 176 ? 14.443 -5.696 -17.299 1.00 97.19 176 VAL A C 1
ATOM 1356 O O . VAL A 1 176 ? 13.799 -6.677 -17.640 1.00 97.19 176 VAL A O 1
ATOM 1359 N N . THR A 1 177 ? 13.861 -4.516 -17.078 1.00 97.62 177 THR A N 1
ATOM 1360 C CA . THR A 1 177 ? 12.411 -4.299 -17.230 1.00 97.62 177 THR A CA 1
ATOM 1361 C C . THR A 1 177 ? 11.948 -4.592 -18.656 1.00 97.62 177 THR A C 1
ATOM 1363 O O . THR A 1 177 ? 10.938 -5.258 -18.847 1.00 97.62 177 THR A O 1
ATOM 1366 N N . LEU A 1 178 ? 12.694 -4.123 -19.659 1.00 97.06 178 LEU A N 1
ATOM 1367 C CA . LEU A 1 178 ? 12.371 -4.391 -21.061 1.00 97.06 178 LEU A CA 1
ATOM 1368 C C . LEU A 1 178 ? 12.613 -5.846 -21.443 1.00 97.06 178 LEU A C 1
ATOM 1370 O O . LEU A 1 178 ? 11.824 -6.401 -22.192 1.00 97.06 178 LEU A O 1
ATOM 1374 N N . ASP A 1 179 ? 13.669 -6.465 -20.920 1.00 96.19 179 ASP A N 1
ATOM 1375 C CA . ASP A 1 179 ? 13.931 -7.888 -21.136 1.00 96.19 179 ASP A CA 1
ATOM 1376 C C . ASP A 1 179 ? 12.773 -8.756 -20.621 1.00 96.19 179 ASP A C 1
ATOM 1378 O O . ASP A 1 179 ? 12.293 -9.622 -21.346 1.00 96.19 179 ASP A O 1
ATOM 1382 N N . ILE A 1 180 ? 12.256 -8.454 -19.423 1.00 96.62 180 ILE A N 1
ATOM 1383 C CA . ILE A 1 180 ? 11.055 -9.099 -18.872 1.00 96.62 180 ILE A CA 1
ATOM 1384 C C . ILE A 1 180 ? 9.847 -8.834 -19.775 1.00 96.62 180 ILE A C 1
ATOM 1386 O O . ILE A 1 180 ? 9.183 -9.775 -20.186 1.00 96.62 180 ILE A O 1
ATOM 1390 N N . HIS A 1 181 ? 9.577 -7.572 -20.122 1.00 96.69 181 HIS A N 1
ATOM 1391 C CA . HIS A 1 181 ? 8.425 -7.193 -20.953 1.00 96.69 181 HIS A CA 1
ATOM 1392 C C . HIS A 1 181 ? 8.405 -7.882 -22.325 1.00 96.69 181 HIS A C 1
ATOM 1394 O O . HIS A 1 181 ? 7.343 -8.214 -22.840 1.00 96.69 181 HIS A O 1
ATOM 1400 N N . LEU A 1 182 ? 9.576 -8.085 -22.929 1.00 96.25 182 LEU A N 1
ATOM 1401 C CA . LEU A 1 182 ? 9.695 -8.705 -24.245 1.00 96.25 182 LEU A CA 1
ATOM 1402 C C . LEU A 1 182 ? 9.634 -10.236 -24.184 1.00 96.25 182 LEU A C 1
ATOM 1404 O O . LEU A 1 182 ? 9.135 -10.847 -25.126 1.00 96.25 182 LEU A O 1
ATOM 1408 N N . ASN A 1 183 ? 10.142 -10.860 -23.117 1.00 96.19 183 ASN A N 1
ATOM 1409 C CA . ASN A 1 183 ? 10.404 -12.303 -23.101 1.00 96.19 183 ASN A CA 1
ATOM 1410 C C . ASN A 1 183 ? 9.554 -13.110 -22.110 1.00 96.19 183 ASN A C 1
ATOM 1412 O O . ASN A 1 183 ? 9.470 -14.330 -22.255 1.00 96.19 183 ASN A O 1
ATOM 1416 N N . GLU A 1 184 ? 8.935 -12.476 -21.116 1.00 95.44 184 GLU A N 1
ATOM 1417 C CA . GLU A 1 184 ? 8.092 -13.157 -20.129 1.00 95.44 184 GLU A CA 1
ATOM 1418 C C . GLU A 1 184 ? 6.596 -13.084 -20.512 1.00 95.44 184 GLU A C 1
ATOM 1420 O O . GLU A 1 184 ? 6.196 -12.229 -21.305 1.00 95.44 184 GLU A O 1
ATOM 1425 N N . PRO A 1 185 ? 5.752 -14.001 -19.997 1.00 94.44 185 PRO A N 1
ATOM 1426 C CA . PRO A 1 185 ? 4.300 -13.959 -20.197 1.00 94.44 185 PRO A CA 1
ATOM 1427 C C . PRO A 1 185 ? 3.643 -12.693 -19.630 1.00 94.44 185 PRO A C 1
ATOM 1429 O O . PRO A 1 185 ? 4.240 -11.992 -18.811 1.00 94.44 185 PRO A O 1
ATOM 1432 N N . GLU A 1 186 ? 2.376 -12.456 -19.990 1.00 94.44 186 GLU A N 1
ATOM 1433 C CA . GLU A 1 186 ? 1.601 -11.319 -19.480 1.00 94.44 186 GLU A CA 1
ATOM 1434 C C . GLU A 1 186 ? 1.660 -11.160 -17.942 1.00 94.44 186 GLU A C 1
ATOM 1436 O O . GLU A 1 186 ? 1.435 -12.098 -17.168 1.00 94.44 186 GLU A O 1
ATOM 1441 N N . GLY A 1 187 ? 1.951 -9.936 -17.488 1.00 94.12 187 GLY A N 1
ATOM 1442 C CA . GLY A 1 187 ? 2.020 -9.590 -16.070 1.00 94.12 187 GLY A CA 1
ATOM 1443 C C . GLY A 1 187 ? 2.549 -8.178 -15.809 1.00 94.12 187 GLY A C 1
ATOM 1444 O O . GLY A 1 187 ? 3.275 -7.605 -16.619 1.00 94.12 187 GLY A O 1
ATOM 1445 N N . ASP A 1 188 ? 2.191 -7.616 -14.653 1.00 96.19 188 ASP A N 1
ATOM 1446 C CA . ASP A 1 188 ? 2.684 -6.304 -14.221 1.00 96.19 188 ASP A CA 1
ATOM 1447 C C . ASP A 1 188 ? 4.137 -6.386 -13.723 1.00 96.19 188 ASP A C 1
ATOM 1449 O O . ASP A 1 188 ? 4.517 -7.318 -13.007 1.00 96.19 188 ASP A O 1
ATOM 1453 N N . ILE A 1 189 ? 4.936 -5.353 -14.014 1.00 97.31 189 ILE A N 1
ATOM 1454 C CA . ILE A 1 189 ? 6.327 -5.236 -13.555 1.00 97.31 189 ILE A CA 1
ATOM 1455 C C . ILE A 1 189 ? 6.432 -4.136 -12.492 1.00 97.31 189 ILE A C 1
ATOM 1457 O O . ILE A 1 189 ? 6.122 -2.973 -12.747 1.00 97.31 189 ILE A O 1
ATOM 1461 N N . LEU A 1 190 ? 6.925 -4.486 -11.300 1.00 97.38 190 LEU A N 1
ATOM 1462 C CA . LEU A 1 190 ? 7.210 -3.530 -10.227 1.00 97.38 190 LEU A CA 1
ATOM 1463 C C . LEU A 1 190 ? 8.717 -3.280 -10.108 1.00 97.38 190 LEU A C 1
ATOM 1465 O O . LEU A 1 190 ? 9.471 -4.165 -9.704 1.00 97.38 190 LEU A O 1
ATOM 1469 N N . VAL A 1 191 ? 9.143 -2.050 -10.399 1.00 97.50 191 VAL A N 1
ATOM 1470 C CA . VAL A 1 191 ? 10.551 -1.632 -10.332 1.00 97.50 191 VAL A CA 1
ATOM 1471 C C . VAL A 1 191 ? 10.788 -0.765 -9.095 1.00 97.50 191 VAL A C 1
ATOM 1473 O O . VAL A 1 191 ? 10.097 0.229 -8.879 1.00 97.50 191 VAL A O 1
ATOM 1476 N N . PHE A 1 192 ? 11.791 -1.116 -8.287 1.00 96.75 192 PHE A N 1
ATOM 1477 C CA . PHE A 1 192 ? 12.202 -0.325 -7.124 1.00 96.75 192 PHE A CA 1
ATOM 1478 C C . PHE A 1 192 ? 13.406 0.557 -7.455 1.00 96.75 192 PHE A C 1
ATOM 1480 O O . PHE A 1 192 ? 14.453 0.064 -7.870 1.00 96.75 192 PHE A O 1
ATOM 1487 N N . LEU A 1 193 ? 13.263 1.862 -7.224 1.00 95.94 193 LEU A N 1
ATOM 1488 C CA . LEU A 1 193 ? 14.303 2.874 -7.414 1.00 95.94 193 LEU A CA 1
ATOM 1489 C C . LEU A 1 193 ? 14.365 3.795 -6.186 1.00 95.94 193 LEU A C 1
ATOM 1491 O O . LEU A 1 193 ? 13.453 3.814 -5.359 1.00 95.94 193 LEU A O 1
ATOM 1495 N N . THR A 1 194 ? 15.469 4.523 -6.033 1.00 92.69 194 THR A N 1
ATOM 1496 C CA . THR A 1 194 ? 15.823 5.233 -4.790 1.00 92.69 194 THR A CA 1
ATOM 1497 C C . THR A 1 194 ? 15.041 6.522 -4.557 1.00 92.69 194 THR A C 1
ATOM 1499 O O . THR A 1 194 ? 14.807 6.887 -3.405 1.00 92.69 194 THR A O 1
ATOM 1502 N N . GLY A 1 195 ? 14.654 7.228 -5.619 1.00 91.75 195 GLY A N 1
ATOM 1503 C CA . GLY A 1 195 ? 14.119 8.577 -5.512 1.00 91.75 195 GLY A CA 1
ATOM 1504 C C . GLY A 1 195 ? 13.407 9.051 -6.771 1.00 91.75 195 GLY A C 1
ATOM 1505 O O . GLY A 1 195 ? 13.421 8.395 -7.809 1.00 91.75 195 GLY A O 1
ATOM 1506 N N . GLN A 1 196 ? 12.758 10.212 -6.650 1.00 94.31 196 GLN A N 1
ATOM 1507 C CA . GLN A 1 196 ? 11.965 10.811 -7.726 1.00 94.31 196 GLN A CA 1
ATOM 1508 C C . GLN A 1 196 ? 12.788 11.005 -9.007 1.00 94.31 196 GLN A C 1
ATOM 1510 O O . GLN A 1 196 ? 12.327 10.627 -10.077 1.00 94.31 196 GLN A O 1
ATOM 1515 N N . ILE A 1 197 ? 14.010 11.535 -8.892 1.00 94.44 197 ILE A N 1
ATOM 1516 C CA . ILE A 1 197 ? 14.875 11.822 -10.046 1.00 94.44 197 ILE A CA 1
ATOM 1517 C C . ILE A 1 197 ? 15.171 10.537 -10.826 1.00 94.44 197 ILE A C 1
ATOM 1519 O O . ILE A 1 197 ? 15.098 10.510 -12.054 1.00 94.44 197 ILE A O 1
ATOM 1523 N N . GLU A 1 198 ? 15.497 9.454 -10.125 1.00 96.25 198 GLU A N 1
ATOM 1524 C CA . GLU A 1 198 ? 15.816 8.176 -10.752 1.00 96.25 198 GLU A CA 1
ATOM 1525 C C . GLU A 1 198 ? 14.585 7.477 -11.324 1.00 96.25 198 GLU A C 1
ATOM 1527 O O . GLU A 1 198 ? 14.687 6.869 -12.389 1.00 96.25 198 GLU A O 1
ATOM 1532 N N . ILE A 1 199 ? 13.426 7.608 -10.671 1.00 97.06 199 ILE A N 1
ATOM 1533 C CA . ILE A 1 199 ? 12.147 7.092 -11.173 1.00 97.06 199 ILE A CA 1
ATOM 1534 C C . ILE A 1 199 ? 11.749 7.797 -12.469 1.00 97.06 199 ILE A C 1
ATOM 1536 O O . ILE A 1 199 ? 11.450 7.126 -13.453 1.00 97.06 199 ILE A O 1
ATOM 1540 N N . GLU A 1 200 ? 11.778 9.129 -12.498 1.00 96.75 200 GLU A N 1
ATOM 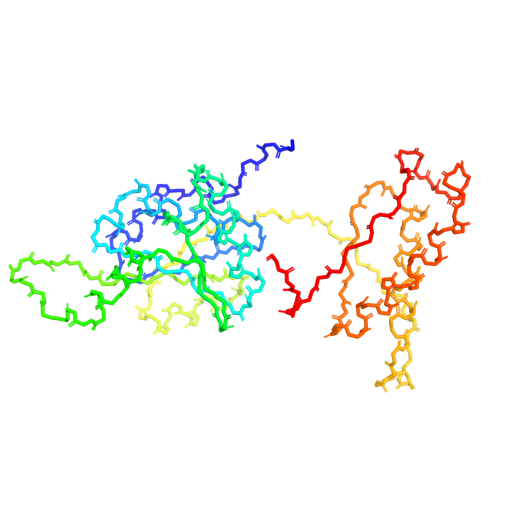1541 C CA . GLU A 1 200 ? 11.436 9.908 -13.694 1.00 96.75 200 GLU A CA 1
ATOM 1542 C C . GLU A 1 200 ? 12.400 9.602 -14.842 1.00 96.75 200 GLU A C 1
ATOM 1544 O O . GLU A 1 200 ? 11.967 9.295 -15.951 1.00 96.75 200 GLU A O 1
ATOM 1549 N N . LYS A 1 201 ? 13.706 9.537 -14.555 1.00 96.81 201 LYS A N 1
ATOM 1550 C CA . LYS A 1 201 ? 14.713 9.126 -15.540 1.00 96.81 201 LYS A CA 1
ATOM 1551 C C . LYS A 1 201 ? 14.448 7.724 -16.096 1.00 96.81 201 LYS A C 1
ATOM 1553 O O . LYS A 1 201 ? 14.625 7.505 -17.294 1.00 96.81 201 LYS A O 1
ATOM 1558 N N . ALA A 1 202 ? 14.062 6.764 -15.255 1.00 98.06 202 ALA A N 1
ATOM 1559 C CA . ALA A 1 202 ? 13.714 5.421 -15.711 1.00 98.06 202 ALA A CA 1
ATOM 1560 C C . ALA A 1 202 ? 12.464 5.431 -16.598 1.00 98.06 202 ALA A C 1
ATOM 1562 O O . ALA A 1 202 ? 12.469 4.779 -17.640 1.00 98.06 202 ALA A O 1
ATOM 1563 N N . CYS A 1 203 ? 11.436 6.201 -16.225 1.00 98.06 203 CYS A N 1
ATOM 1564 C CA . CYS A 1 203 ? 10.213 6.350 -17.013 1.00 98.06 203 CYS A CA 1
ATOM 1565 C C . CYS A 1 203 ? 10.514 6.913 -18.406 1.00 98.06 203 CYS A C 1
ATOM 1567 O O . CYS A 1 203 ? 10.096 6.321 -19.396 1.00 98.06 203 CYS A O 1
ATOM 1569 N N . ASP A 1 204 ? 11.310 7.981 -18.495 1.00 97.56 204 ASP A N 1
ATOM 1570 C CA . ASP A 1 204 ? 11.708 8.582 -19.773 1.00 97.56 204 ASP A CA 1
ATOM 1571 C C . ASP A 1 204 ? 12.462 7.595 -20.672 1.00 97.56 204 ASP A C 1
ATOM 1573 O O . ASP A 1 204 ? 12.257 7.553 -21.887 1.00 97.56 204 ASP A O 1
ATOM 1577 N N . LEU A 1 205 ? 13.371 6.806 -20.091 1.00 97.50 205 LEU A N 1
ATOM 1578 C CA . LEU A 1 205 ? 14.140 5.807 -20.831 1.00 97.50 205 LEU A CA 1
ATOM 1579 C C . LEU A 1 205 ? 13.270 4.631 -21.285 1.00 97.50 205 LEU A C 1
ATOM 1581 O O . LEU A 1 205 ? 13.456 4.149 -22.402 1.00 97.50 205 LEU A O 1
ATOM 1585 N N . LEU A 1 206 ? 12.341 4.173 -20.441 1.00 97.81 206 LEU A N 1
ATOM 1586 C CA . LEU A 1 206 ? 11.377 3.133 -20.792 1.00 97.81 206 LEU A CA 1
ATOM 1587 C C . LEU A 1 206 ? 10.455 3.608 -21.908 1.00 97.81 206 LEU A C 1
ATOM 1589 O O . LEU A 1 206 ? 10.293 2.887 -22.883 1.00 97.81 206 LEU A O 1
ATOM 1593 N N . PHE A 1 207 ? 9.926 4.829 -21.809 1.00 97.19 207 PHE A N 1
ATOM 1594 C CA . PHE A 1 207 ? 9.020 5.399 -22.803 1.00 97.19 207 PHE A CA 1
ATOM 1595 C C . PHE A 1 207 ? 9.685 5.468 -24.180 1.00 97.19 207 PHE A C 1
ATOM 1597 O O . PHE A 1 207 ? 9.189 4.877 -25.135 1.00 97.19 207 PHE A O 1
ATOM 1604 N N . LYS A 1 208 ? 10.880 6.069 -24.258 1.00 96.06 208 LYS A N 1
ATOM 1605 C CA . LYS A 1 208 ? 11.652 6.173 -25.510 1.00 96.06 208 LYS A CA 1
ATOM 1606 C C . LYS A 1 208 ? 11.954 4.820 -26.148 1.00 96.06 208 LYS A C 1
ATOM 1608 O O . LYS A 1 208 ? 12.018 4.714 -27.366 1.00 96.06 208 LYS A O 1
ATOM 1613 N N . LYS A 1 209 ? 12.207 3.793 -25.334 1.00 94.94 209 LYS A N 1
ATOM 1614 C CA . LYS A 1 209 ? 12.480 2.445 -25.841 1.00 94.94 209 LYS A CA 1
ATOM 1615 C C . LYS A 1 209 ? 11.199 1.728 -26.255 1.00 94.94 209 LYS A C 1
ATOM 1617 O O . LYS A 1 209 ? 11.201 1.072 -27.289 1.00 94.94 209 LYS A O 1
ATOM 1622 N N . ALA A 1 210 ? 10.116 1.893 -25.500 1.00 92.94 210 ALA A N 1
ATOM 1623 C CA . ALA A 1 210 ? 8.820 1.300 -25.803 1.00 92.94 210 ALA A CA 1
ATOM 1624 C C . ALA A 1 210 ? 8.249 1.786 -27.144 1.00 92.94 210 ALA A C 1
ATOM 1626 O O . ALA A 1 210 ? 7.640 0.991 -27.852 1.00 92.94 210 ALA A O 1
ATOM 1627 N N . GLU A 1 211 ? 8.507 3.041 -27.531 1.00 93.75 211 GLU A N 1
ATOM 1628 C CA . GLU A 1 211 ? 8.119 3.591 -28.842 1.00 93.75 211 GLU A CA 1
ATOM 1629 C C . GLU A 1 211 ? 8.762 2.865 -30.034 1.00 93.75 211 GLU A C 1
ATOM 1631 O O . GLU A 1 211 ? 8.230 2.913 -31.140 1.00 93.75 211 GLU A O 1
ATOM 1636 N N . SER A 1 212 ? 9.904 2.204 -29.826 1.00 92.50 212 SER A N 1
ATOM 1637 C CA . SER A 1 212 ? 10.616 1.482 -30.886 1.00 92.50 212 SER A CA 1
ATOM 1638 C C . SER A 1 212 ? 10.267 -0.003 -30.994 1.00 92.50 212 SER A C 1
ATOM 1640 O O . SER A 1 212 ? 10.746 -0.643 -31.923 1.00 92.50 212 SER A O 1
ATOM 1642 N N . ILE A 1 213 ? 9.457 -0.543 -30.076 1.00 93.62 213 ILE A N 1
ATOM 1643 C CA . ILE A 1 213 ? 9.106 -1.970 -30.044 1.00 93.62 213 ILE A CA 1
ATOM 1644 C C . ILE A 1 213 ? 8.003 -2.254 -31.067 1.00 93.62 213 ILE A C 1
ATOM 1646 O O . ILE A 1 213 ? 6.901 -1.708 -30.963 1.00 93.62 213 ILE A O 1
ATOM 1650 N N . ASP A 1 214 ? 8.244 -3.171 -32.006 1.00 93.19 214 ASP A N 1
ATOM 1651 C CA . ASP A 1 214 ? 7.169 -3.760 -32.806 1.00 93.19 214 ASP A CA 1
ATOM 1652 C C . ASP A 1 214 ? 6.501 -4.916 -32.045 1.00 93.19 214 ASP A C 1
ATOM 1654 O O . ASP A 1 214 ? 6.932 -6.073 -32.091 1.00 93.19 214 ASP A O 1
ATOM 1658 N N . TYR A 1 215 ? 5.390 -4.607 -31.371 1.00 92.94 215 TYR A N 1
ATOM 1659 C CA . TYR A 1 215 ? 4.608 -5.563 -30.576 1.00 92.94 215 TYR A CA 1
ATOM 1660 C C . TYR A 1 215 ? 4.089 -6.775 -31.368 1.00 92.94 215 TYR A C 1
ATOM 1662 O O . TYR A 1 215 ? 3.691 -7.771 -30.770 1.00 92.94 215 TYR A O 1
ATOM 1670 N N . ARG A 1 216 ? 4.104 -6.747 -32.709 1.00 88.50 216 ARG A N 1
ATOM 1671 C CA . ARG A 1 216 ? 3.688 -7.900 -33.524 1.00 88.50 216 ARG A CA 1
ATOM 1672 C C . ARG A 1 216 ? 4.757 -8.983 -33.623 1.00 88.50 216 ARG A C 1
ATOM 1674 O O . ARG A 1 216 ? 4.412 -10.130 -33.918 1.00 88.50 216 ARG A O 1
ATOM 1681 N N . TYR A 1 217 ? 6.026 -8.626 -33.431 1.00 90.12 217 TYR A N 1
ATOM 1682 C CA . TYR A 1 217 ? 7.156 -9.516 -33.705 1.00 90.12 217 TYR A CA 1
ATOM 1683 C C . TYR A 1 217 ? 8.170 -9.608 -32.566 1.00 90.12 217 TYR A C 1
ATOM 1685 O O . TYR A 1 217 ? 8.834 -10.636 -32.458 1.00 90.12 217 TYR A O 1
ATOM 1693 N N . GLU A 1 218 ? 8.306 -8.568 -31.743 1.00 91.12 218 GLU A N 1
ATOM 1694 C CA . GLU A 1 218 ? 9.349 -8.490 -30.713 1.00 91.12 218 GLU A CA 1
ATOM 1695 C C . GLU A 1 218 ? 8.905 -9.001 -29.341 1.00 91.12 218 GLU A C 1
ATOM 1697 O O . GLU A 1 218 ? 9.758 -9.346 -28.528 1.00 91.12 218 GLU A O 1
ATOM 1702 N N . VAL A 1 219 ? 7.597 -9.079 -29.080 1.00 93.31 219 VAL A N 1
ATOM 1703 C CA . VAL A 1 219 ? 7.065 -9.560 -27.798 1.00 93.31 219 VAL A CA 1
ATOM 1704 C C . VAL A 1 219 ? 6.724 -11.045 -27.891 1.00 93.31 219 VAL A C 1
ATOM 1706 O O . VAL A 1 219 ? 6.058 -11.496 -28.827 1.00 93.31 219 VAL A O 1
ATOM 1709 N N . HIS A 1 220 ? 7.184 -11.812 -26.905 1.00 92.44 220 HIS A N 1
ATOM 1710 C CA . HIS A 1 220 ? 6.958 -13.248 -26.803 1.00 92.44 220 HIS A CA 1
ATOM 1711 C C . HIS A 1 220 ? 5.471 -13.583 -26.606 1.00 92.44 220 HIS A C 1
ATOM 1713 O O . HIS A 1 220 ? 4.941 -14.467 -27.285 1.00 92.44 220 HIS A O 1
ATOM 1719 N N . ASP A 1 221 ? 4.787 -12.862 -25.714 1.00 91.94 221 ASP A N 1
ATOM 1720 C CA . ASP A 1 221 ? 3.350 -13.008 -25.494 1.00 91.94 221 ASP A CA 1
ATOM 1721 C C . ASP A 1 221 ? 2.541 -12.051 -26.380 1.00 91.94 221 ASP A C 1
ATOM 1723 O O . ASP A 1 221 ? 2.573 -10.831 -26.233 1.00 91.94 221 ASP A O 1
ATOM 1727 N N . ARG A 1 222 ? 1.776 -12.620 -27.313 1.00 89.50 222 ARG A N 1
ATOM 1728 C CA . ARG A 1 222 ? 1.000 -11.858 -28.300 1.00 89.50 222 ARG A CA 1
ATOM 1729 C C . ARG A 1 222 ? -0.289 -11.253 -27.738 1.00 89.50 222 ARG A C 1
ATOM 1731 O O . ARG A 1 222 ? -0.976 -10.564 -28.489 1.00 89.50 222 ARG A O 1
ATOM 1738 N N . SER A 1 223 ? -0.652 -11.528 -26.480 1.00 91.81 223 SER A N 1
ATOM 1739 C CA . SER A 1 223 ? -1.754 -10.818 -25.811 1.00 91.81 223 SER A CA 1
ATOM 1740 C C . SER A 1 223 ? -1.370 -9.388 -25.411 1.00 91.81 223 SER A C 1
ATOM 1742 O O . SER A 1 223 ? -2.249 -8.558 -25.182 1.00 91.81 223 SER A O 1
ATOM 1744 N N . ILE A 1 224 ? -0.071 -9.086 -25.347 1.00 91.56 224 ILE A N 1
ATOM 1745 C CA . ILE A 1 224 ? 0.451 -7.795 -24.909 1.00 91.56 224 ILE A CA 1
ATOM 1746 C C . ILE A 1 224 ? 0.395 -6.791 -26.067 1.00 91.56 224 ILE A C 1
ATOM 1748 O O . ILE A 1 224 ? 1.067 -6.943 -27.085 1.00 91.56 224 ILE A O 1
ATOM 1752 N N . GLU A 1 225 ? -0.376 -5.718 -25.887 1.00 90.56 225 GLU A N 1
ATOM 1753 C CA . GLU A 1 225 ? -0.560 -4.666 -26.903 1.00 90.56 225 GLU A CA 1
ATOM 1754 C C . GLU A 1 225 ? 0.303 -3.417 -26.660 1.00 90.56 225 GLU A C 1
ATOM 1756 O O . GLU A 1 225 ? 0.390 -2.539 -27.519 1.00 90.56 225 GLU A O 1
ATOM 1761 N N . GLY A 1 226 ? 0.923 -3.304 -25.485 1.00 92.56 226 GLY A N 1
ATOM 1762 C CA . GLY A 1 226 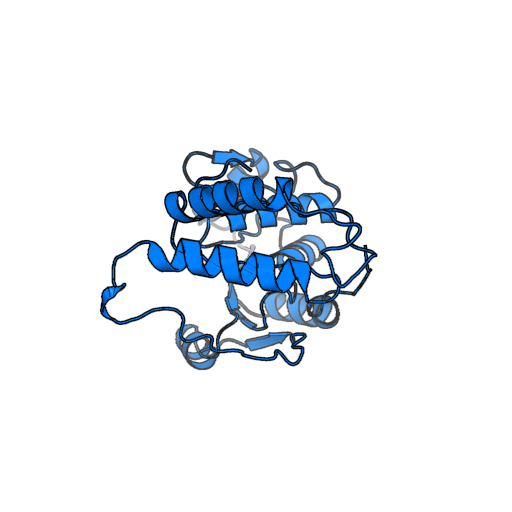? 1.650 -2.104 -25.093 1.00 92.56 226 GLY A CA 1
ATOM 1763 C C . GLY A 1 226 ? 2.272 -2.195 -23.704 1.00 92.56 226 GLY A C 1
ATOM 1764 O O . GLY A 1 226 ? 1.976 -3.103 -22.930 1.00 92.56 226 GLY A O 1
ATOM 1765 N N . LEU A 1 227 ? 3.107 -1.207 -23.382 1.00 93.94 227 LEU A N 1
ATOM 1766 C CA . LEU A 1 227 ? 3.689 -1.006 -22.058 1.00 93.94 227 LEU A CA 1
ATOM 1767 C C . LEU A 1 227 ? 3.151 0.298 -21.460 1.00 93.94 227 LEU A C 1
ATOM 1769 O O . LEU A 1 227 ? 3.441 1.384 -21.964 1.00 93.94 227 LEU A O 1
ATOM 1773 N N . LEU A 1 228 ? 2.387 0.199 -20.370 1.00 95.88 228 LEU A N 1
ATOM 1774 C CA . LEU A 1 228 ? 1.936 1.355 -19.595 1.00 95.88 228 LEU A CA 1
ATOM 1775 C C . LEU A 1 228 ? 2.934 1.644 -18.468 1.00 95.88 228 LEU A C 1
ATOM 1777 O O . LEU A 1 228 ? 3.157 0.807 -17.598 1.00 95.88 228 LEU A O 1
ATOM 1781 N N . ILE A 1 229 ? 3.515 2.844 -18.468 1.00 97.44 229 ILE A N 1
ATOM 1782 C CA . ILE A 1 229 ? 4.558 3.239 -17.514 1.00 97.44 229 ILE A CA 1
ATOM 1783 C C . ILE A 1 229 ? 3.975 4.229 -16.507 1.00 97.44 229 ILE A C 1
ATOM 1785 O O . ILE A 1 229 ? 3.522 5.307 -16.889 1.00 97.44 229 ILE A O 1
ATOM 1789 N N . LEU A 1 230 ? 4.000 3.872 -15.220 1.00 96.25 230 LEU A N 1
ATOM 1790 C CA . LEU A 1 230 ? 3.424 4.675 -14.139 1.00 96.25 230 LEU A CA 1
ATOM 1791 C C . LEU A 1 230 ? 4.466 4.924 -13.033 1.00 96.25 230 LEU A C 1
ATOM 1793 O O . LEU A 1 230 ? 4.903 3.966 -12.390 1.00 96.25 230 LEU A O 1
ATOM 1797 N N . PRO A 1 231 ? 4.873 6.182 -12.775 1.00 95.69 231 PRO A N 1
ATOM 1798 C CA . PRO A 1 231 ? 5.748 6.496 -11.652 1.00 95.69 231 PRO A CA 1
ATOM 1799 C C . PRO A 1 231 ? 4.986 6.429 -10.320 1.00 95.69 231 PRO A C 1
ATOM 1801 O O . PRO A 1 231 ? 3.786 6.697 -10.260 1.00 95.69 231 PRO A O 1
ATOM 1804 N N . LEU A 1 232 ? 5.702 6.122 -9.233 1.00 93.62 232 LEU A N 1
ATOM 1805 C CA . LEU A 1 232 ? 5.178 6.218 -7.868 1.00 93.62 232 LEU A CA 1
ATOM 1806 C C . LEU A 1 232 ? 6.256 6.699 -6.889 1.00 93.62 232 LEU A C 1
ATOM 1808 O O . LEU A 1 232 ? 7.206 5.975 -6.600 1.00 93.62 232 LEU A O 1
ATOM 1812 N N . TYR A 1 233 ? 6.097 7.902 -6.331 1.00 91.81 233 TYR A N 1
ATOM 1813 C CA . TYR A 1 233 ? 7.011 8.463 -5.328 1.00 91.81 233 TYR A CA 1
ATOM 1814 C C . TYR A 1 233 ? 6.310 9.429 -4.358 1.00 91.81 233 TYR A C 1
ATOM 1816 O O . TYR A 1 233 ? 5.187 9.873 -4.578 1.00 91.81 233 TYR A O 1
ATOM 1824 N N . GLY A 1 234 ? 6.965 9.746 -3.235 1.00 82.81 234 GLY A N 1
ATOM 1825 C CA . GLY A 1 234 ? 6.329 10.396 -2.078 1.00 82.81 234 GLY A CA 1
ATOM 1826 C C . GLY A 1 234 ? 5.784 11.818 -2.292 1.00 82.81 234 GLY A C 1
ATOM 1827 O O . GLY A 1 234 ? 4.913 12.245 -1.534 1.00 82.81 234 GLY A O 1
ATOM 1828 N N . SER A 1 235 ? 6.296 12.545 -3.285 1.00 82.50 235 SER A N 1
ATOM 1829 C CA . SER A 1 235 ? 5.905 13.917 -3.644 1.00 82.50 235 SER A CA 1
ATOM 1830 C C . SER A 1 235 ? 4.782 13.999 -4.684 1.00 82.50 235 SER A C 1
ATOM 1832 O O . SER A 1 235 ? 4.333 15.110 -4.958 1.00 82.50 235 SER A O 1
ATOM 1834 N N . MET A 1 236 ? 4.309 12.876 -5.245 1.00 81.31 236 MET A N 1
ATOM 1835 C CA . MET A 1 236 ? 3.244 12.891 -6.256 1.00 81.31 236 MET A CA 1
ATOM 1836 C C . MET A 1 236 ? 1.953 13.512 -5.719 1.00 81.31 236 MET A C 1
ATOM 1838 O O . MET A 1 236 ? 1.548 13.250 -4.584 1.00 81.31 236 MET A O 1
ATOM 1842 N N . SER A 1 237 ? 1.300 14.313 -6.561 1.00 71.38 237 SER A N 1
ATOM 1843 C CA . SER A 1 237 ? -0.088 14.719 -6.360 1.00 71.38 237 SER A CA 1
ATOM 1844 C C . SER A 1 237 ? -1.003 13.538 -6.671 1.00 71.38 237 SER A C 1
ATOM 1846 O O . SER A 1 237 ? -0.931 12.979 -7.765 1.00 71.38 237 SER A O 1
ATOM 1848 N N . THR A 1 238 ? -1.819 13.165 -5.693 1.00 60.34 238 THR A N 1
ATOM 1849 C CA . THR A 1 238 ? -2.827 12.095 -5.744 1.00 60.34 238 THR A CA 1
ATOM 1850 C C . THR A 1 238 ? -4.227 12.654 -5.877 1.00 60.34 238 THR A C 1
ATOM 1852 O O . THR A 1 238 ? -4.456 13.723 -5.270 1.00 60.34 238 THR A O 1
#

Foldseek 3Di:
DDPPDQLCVVCLVVLLVLQVVDQEEEEEEAPRSCCLQVSLVSNVVVCLDVQAHDDDDDPAPVCQQVSQVNNCVVVVHDEQDNTWGDDVPDTRHHPRNVCRVVCVVPCPPDDPPDPDRHHDYHYDHDDCVCVVCVVVVNRYYHYRYYDDDDDDDDDDPPDDPVCVVPLVVLVVQLVVVVVCQAEPEDDDDDGDDDADVSQVVSLVVNVVVQVVDPLVPRHPYNVDPGDDRDGDDRPDDD

pLDDT: mean 87.05, std 12.37, range [37.19, 98.06]

InterPro domains:
  IPR014001 Helicase superfamily 1/2, ATP-binding domain [SM00487] (4-154)
  IPR027417 P-loop containing nucleoside triphosphate hydrolase [G3DSA:3.40.50.300] (2-95)
  IPR027417 P-loop containing nucleoside triphosphate hydrolase [G3DSA:3.40.50.300] (96-147)
  IPR027417 P-loop containing nucleoside triphosphate hydrolase [G3DSA:3.40.50.300] (148-238)
  IPR027417 P-loop containing nucleoside triphosphate hydrolase [SSF52540] (8-211)

Secondary structure (DSSP, 8-state):
------GGGGGHHHHHHHHHH-SEEEEE--TTSSHHHHHHHHHHHTTTTTTSPPP---SSHHHHHHHHHHHHHHTT--BTTTB-EEETTEEE--HHHHHHHHHHHH--SPPTT------EEEEE-SSTHHHHHHHTTS-EEEE-----------------GGGTTSSHHHHHHHHHHHHHHHHSPS-------SSHHHHHHHHHHHHHHHTT--TTTS-S-TT----------TT---